Protein AF-A0A4P9X1T4-F1 (afdb_monomer_lite)

Sequence (312 aa):
METEALITQAPGGIVRIAVRRRRPRPAPRTSAEPPPSPFSSPFPSPSSPSSPPVVQTVPMLHPPPASWGLATAVPVRHVLRRALLLVAVLLLVLLGALIVHALGAAPPAASDTRAAALGRAHVAACRTLRETAMPGVRWVRWPRGMRFLGAGSSSSSSSSSSAVDTALLSPSATGHGGWRSTPAAAWLLRWAVTPAGEANVLSGLAALAAALTTLVLLARAATVVEEAVTVIPGMGLQLTTTDGLGRTRLARFLPKRSIANVCLTEGTFRFTMQYRLVVILHEETTMQVCFRHLQPRLVVLKAAWKAIQATL

InterPro domains:
  IPR019328 Phosphatidylinositol N-acetylglucosaminyltransferase subunit H, conserved domain [PF10181] (229-291)
  IPR044215 Phosphatidylinositol N-acetylglucosaminyltransferase subunit H [PTHR15231] (83-311)

pLDDT: mean 72.18, std 20.37, range [31.67, 97.62]

Radius of gyration: 42.58 Å; chains: 1; bounding box: 88×70×132 Å

Foldseek 3Di:
DDKDWDWDADPQLKIKIKIFDDDPDPDPPCPDPDPDDDDDDDDDDDDDDDDDDDDDDDDDDDDDDDPPPPPPPVPVLVVVVVVLVVVLVVLVVVVVVVVCCVVVLPPPPDPPVVVVVVVVVVVVVVVVVVVPDDPDDDDDDDDDDDDDDDDDDDDDDDDDDDDDDDDDDDPDDDDPPPPPCPVVNVVVVVVSPDPCVVVVVVVVVVVSVVVVVVSVVVVQQSAWGMWMWIQRFQFAIWIWTATSVRDTPDTDGDGPQQFPAWDWDWDDDPNDIAIWIWTDTPPDPDIHTRCPRDGHDPVSSVVVRVSNVVRD

Secondary structure (DSSP, 8-state):
--EEEEEEEETTTEEEEEEEEPP-PPPP-------------PPPPPPP---PPP------PPPPP----------HHHHHHHHHHHHHHHHHHHHHHHHHHHHHTS----HHHHHHHHHHHHHHHHHHHHHSS-TT----------------------------------------------HHHHHHHHHHS-TTHHHHHHHHHHHHHHHHHHHHHHHHHTSEEEEEEEEETTTEEEEEEEETTS-EEEEEEEEGGGEEEEEEEEEEETTEEEEEEEEEESS-SS-EES-SS----HHHHHHHHHHHHHH-

Structure (mmCIF, N/CA/C/O backbone):
data_AF-A0A4P9X1T4-F1
#
_entry.id   AF-A0A4P9X1T4-F1
#
loop_
_atom_site.group_PDB
_atom_site.id
_atom_site.type_symbol
_atom_site.label_atom_id
_atom_site.label_alt_id
_atom_site.label_comp_id
_atom_site.label_asym_id
_atom_site.label_entity_id
_atom_site.label_seq_id
_atom_site.pdbx_PDB_ins_code
_atom_site.Cartn_x
_atom_site.Cartn_y
_atom_site.Cartn_z
_atom_site.occupancy
_atom_site.B_iso_or_equiv
_atom_site.auth_seq_id
_atom_site.auth_comp_id
_atom_site.auth_asym_id
_atom_site.auth_atom_id
_atom_site.pdbx_PDB_model_num
ATOM 1 N N . MET A 1 1 ? 12.301 -3.511 5.745 1.00 63.16 1 MET A N 1
ATOM 2 C CA . MET A 1 1 ? 11.764 -2.255 5.173 1.00 63.16 1 MET A CA 1
ATOM 3 C C . MET A 1 1 ? 11.288 -1.396 6.318 1.00 63.16 1 MET A C 1
ATOM 5 O O . MET A 1 1 ? 10.497 -1.881 7.116 1.00 63.16 1 MET A O 1
ATOM 9 N N . GLU A 1 2 ? 11.787 -0.172 6.431 1.00 79.81 2 GLU A N 1
ATOM 10 C CA . GLU A 1 2 ? 11.306 0.752 7.454 1.00 79.81 2 GLU A CA 1
ATOM 11 C C . GLU A 1 2 ? 10.001 1.406 7.001 1.00 79.81 2 GLU A C 1
ATOM 13 O O . GLU A 1 2 ? 9.886 1.921 5.886 1.00 79.81 2 GLU A O 1
ATOM 18 N N . THR A 1 3 ? 9.002 1.348 7.870 1.00 87.56 3 THR A N 1
ATOM 19 C CA . THR A 1 3 ? 7.753 2.090 7.734 1.00 87.56 3 THR A CA 1
ATOM 20 C C . THR A 1 3 ? 7.778 3.240 8.719 1.00 87.56 3 THR A C 1
ATOM 22 O O . THR A 1 3 ? 8.078 3.029 9.895 1.00 87.56 3 THR A O 1
ATOM 25 N N . GLU A 1 4 ? 7.436 4.425 8.245 1.00 91.56 4 GLU A N 1
ATOM 26 C CA . GLU A 1 4 ? 7.230 5.604 9.074 1.00 91.56 4 GLU A CA 1
ATOM 27 C C . GLU A 1 4 ? 5.730 5.790 9.279 1.00 91.56 4 GLU A C 1
ATOM 29 O O . GLU A 1 4 ? 4.943 5.545 8.362 1.00 91.56 4 GLU A O 1
ATOM 34 N N . ALA A 1 5 ? 5.330 6.166 10.488 1.00 92.56 5 ALA A N 1
ATOM 35 C CA . ALA A 1 5 ? 3.941 6.428 10.813 1.00 92.56 5 ALA A CA 1
ATOM 36 C C . ALA A 1 5 ? 3.778 7.891 11.192 1.00 92.56 5 ALA A C 1
ATOM 38 O O . ALA A 1 5 ? 4.502 8.395 12.045 1.00 92.56 5 ALA A O 1
ATOM 39 N N . LEU A 1 6 ? 2.812 8.539 10.559 1.00 94.38 6 LEU A N 1
ATOM 40 C CA . LEU A 1 6 ? 2.417 9.904 10.829 1.00 94.38 6 LEU A CA 1
ATOM 41 C C . LEU A 1 6 ? 1.002 9.874 11.406 1.00 94.38 6 LEU A C 1
ATOM 43 O O . LEU A 1 6 ? 0.065 9.421 10.745 1.00 94.38 6 LEU A O 1
ATOM 47 N N . ILE A 1 7 ? 0.867 10.339 12.643 1.00 93.88 7 ILE A N 1
ATOM 48 C CA . ILE A 1 7 ? -0.423 10.539 13.300 1.00 93.88 7 ILE A CA 1
ATOM 49 C C . ILE A 1 7 ? -0.708 12.036 13.233 1.00 93.88 7 ILE A C 1
ATOM 51 O O . ILE A 1 7 ? 0.038 12.828 13.803 1.00 93.88 7 ILE A O 1
ATOM 55 N N . THR A 1 8 ? -1.756 12.428 12.517 1.00 95.62 8 THR A N 1
ATOM 56 C CA . THR A 1 8 ? -2.223 13.816 12.461 1.00 95.62 8 THR A CA 1
ATOM 57 C C . THR A 1 8 ? -3.621 13.903 13.039 1.00 95.62 8 THR A C 1
ATOM 59 O O . THR A 1 8 ? -4.505 13.143 12.644 1.00 95.62 8 THR A O 1
ATOM 62 N N . GLN A 1 9 ? -3.827 14.854 13.941 1.00 94.50 9 GLN A N 1
ATOM 63 C CA . GLN A 1 9 ? -5.133 15.164 14.504 1.00 94.50 9 GLN A CA 1
ATOM 64 C C . GLN A 1 9 ? -5.601 16.497 13.924 1.00 94.50 9 GLN A C 1
ATOM 66 O O . GLN A 1 9 ? -4.888 17.495 14.000 1.00 94.50 9 GLN A O 1
ATOM 71 N N . ALA A 1 10 ? -6.767 16.490 13.290 1.00 93.62 10 ALA A N 1
ATOM 72 C CA . ALA A 1 10 ? -7.404 17.674 12.735 1.00 93.62 10 ALA A CA 1
ATOM 73 C C . ALA A 1 10 ? -8.478 18.208 13.705 1.00 93.62 10 ALA A C 1
ATOM 75 O O . ALA A 1 10 ? -8.980 17.451 14.549 1.00 93.62 10 ALA A O 1
ATOM 76 N N . PRO A 1 11 ? -8.847 19.500 13.602 1.00 91.75 11 PRO A N 1
ATOM 77 C CA . PRO A 1 11 ? -9.966 20.055 14.358 1.00 91.75 11 PRO A CA 1
ATOM 78 C C . PRO A 1 11 ? -11.244 19.235 14.126 1.00 91.75 11 PRO A C 1
ATOM 80 O O . PRO A 1 11 ? -11.475 18.712 13.037 1.00 91.75 11 PRO A O 1
ATOM 83 N N . GLY A 1 12 ? -12.049 19.083 15.179 1.00 91.31 12 GLY A N 1
ATOM 84 C CA . GLY A 1 12 ? -13.219 18.198 15.174 1.00 91.31 12 GLY A CA 1
ATOM 85 C C . GLY A 1 12 ? -12.921 16.744 15.553 1.00 91.31 12 GLY A C 1
ATOM 86 O O . GLY A 1 12 ? -13.759 15.880 15.328 1.00 91.31 12 GLY A O 1
ATOM 87 N N . GLY A 1 13 ? -11.739 16.454 16.113 1.00 93.00 13 GLY A N 1
ATOM 88 C CA . GLY A 1 13 ? -11.397 15.126 16.640 1.00 93.00 13 GLY A CA 1
ATOM 89 C C . GLY A 1 13 ? -11.067 14.084 15.569 1.00 93.00 13 GLY A C 1
ATOM 90 O O . GLY A 1 13 ? -10.947 12.903 15.880 1.00 93.00 13 GLY A O 1
ATOM 91 N N . ILE A 1 14 ? -10.904 14.500 14.311 1.00 95.81 14 ILE A N 1
ATOM 92 C CA . ILE A 1 14 ? -10.534 13.597 13.221 1.00 95.81 14 ILE A CA 1
ATOM 93 C C . ILE A 1 14 ? -9.076 13.182 13.408 1.00 95.81 14 ILE A C 1
ATOM 95 O O . ILE A 1 14 ? -8.173 14.020 13.391 1.00 95.81 14 ILE A O 1
ATOM 99 N N . VAL A 1 15 ? -8.837 11.880 13.546 1.00 96.56 15 VAL A N 1
ATOM 100 C CA . VAL A 1 15 ? -7.488 11.322 13.693 1.00 96.56 15 VAL A CA 1
ATOM 101 C C . VAL A 1 15 ? -7.130 10.555 12.431 1.00 96.56 15 VAL A C 1
ATOM 103 O O . VAL A 1 15 ? -7.770 9.563 12.088 1.00 96.56 15 VAL A O 1
ATOM 106 N N . ARG A 1 16 ? -6.080 10.986 11.734 1.00 96.62 16 ARG A N 1
ATOM 107 C CA . ARG A 1 16 ? -5.525 10.286 10.573 1.00 96.62 16 ARG A CA 1
ATOM 108 C C . ARG A 1 16 ? -4.209 9.633 10.950 1.00 96.62 16 ARG A C 1
ATOM 110 O O . ARG A 1 16 ? -3.298 10.279 11.455 1.00 96.62 16 ARG A O 1
ATOM 117 N N . ILE A 1 17 ? -4.101 8.351 10.637 1.00 96.62 17 ILE A N 1
ATOM 118 C CA . ILE A 1 17 ? -2.915 7.546 10.893 1.00 96.62 17 ILE A CA 1
ATOM 119 C C . ILE A 1 17 ? -2.436 7.014 9.563 1.00 96.62 17 ILE A C 1
ATOM 121 O O . ILE A 1 17 ? -2.992 6.053 9.032 1.00 96.62 17 ILE A O 1
ATOM 125 N N . ALA A 1 18 ? -1.424 7.675 9.016 1.00 96.88 18 ALA A N 1
ATOM 126 C CA . ALA A 1 18 ? -0.819 7.333 7.744 1.00 96.88 18 ALA A CA 1
ATOM 127 C C . ALA A 1 18 ? 0.481 6.572 7.975 1.00 96.88 18 ALA A C 1
ATOM 129 O O . ALA A 1 18 ? 1.386 7.041 8.661 1.00 96.88 18 ALA A O 1
ATOM 130 N N . VAL A 1 19 ? 0.594 5.400 7.370 1.00 96.62 19 VAL A N 1
ATOM 131 C CA . VAL A 1 19 ? 1.828 4.628 7.320 1.00 96.62 19 VAL A CA 1
ATOM 132 C C . VAL A 1 19 ? 2.409 4.784 5.930 1.00 96.62 19 VAL A C 1
ATOM 134 O O . VAL A 1 19 ? 1.735 4.524 4.936 1.00 96.62 19 VAL A O 1
ATOM 137 N N . ARG A 1 20 ? 3.670 5.204 5.853 1.00 95.81 20 ARG A N 1
ATOM 138 C CA . ARG A 1 20 ? 4.401 5.400 4.602 1.00 95.81 20 ARG A CA 1
ATOM 139 C C . ARG A 1 20 ? 5.630 4.508 4.553 1.00 95.81 20 ARG A C 1
ATOM 141 O O . ARG A 1 20 ? 6.297 4.272 5.563 1.00 95.81 20 ARG A O 1
ATOM 148 N N . ARG A 1 21 ? 5.975 4.019 3.360 1.00 91.31 21 ARG A N 1
ATOM 149 C CA . ARG A 1 21 ? 7.301 3.428 3.131 1.00 91.31 21 ARG A CA 1
ATOM 150 C C . ARG A 1 21 ? 8.342 4.532 3.226 1.00 91.31 21 ARG A C 1
ATOM 152 O O . ARG A 1 21 ? 8.337 5.451 2.408 1.00 91.31 21 ARG A O 1
ATOM 159 N N . ARG A 1 22 ? 9.256 4.413 4.188 1.00 88.12 22 ARG A N 1
ATOM 160 C CA . ARG A 1 22 ? 10.382 5.333 4.297 1.00 88.12 22 ARG A CA 1
ATOM 161 C C . ARG A 1 22 ? 11.274 5.115 3.079 1.00 88.12 22 ARG A C 1
ATOM 163 O O . ARG A 1 22 ? 11.714 3.990 2.822 1.00 88.12 22 ARG A O 1
ATOM 170 N N . ARG A 1 23 ? 11.524 6.168 2.297 1.00 81.50 23 ARG A N 1
ATOM 171 C CA . ARG A 1 23 ? 12.629 6.114 1.333 1.00 81.50 23 ARG A CA 1
ATOM 172 C C . ARG A 1 23 ? 13.911 5.961 2.151 1.00 81.50 23 ARG A C 1
ATOM 174 O O . ARG A 1 23 ? 14.000 6.619 3.188 1.00 81.50 23 ARG A O 1
ATOM 181 N N . PRO A 1 24 ? 14.863 5.102 1.747 1.00 78.56 24 PRO A N 1
ATOM 182 C CA . PRO A 1 24 ? 16.153 5.045 2.415 1.00 78.56 24 PRO A CA 1
ATOM 183 C C . PRO A 1 24 ? 16.703 6.468 2.431 1.00 78.56 24 PRO A C 1
ATOM 185 O O . PRO A 1 24 ? 16.975 7.046 1.377 1.00 78.56 24 PRO A O 1
ATOM 188 N N . ARG A 1 25 ? 16.737 7.076 3.622 1.00 80.44 25 ARG A N 1
ATOM 189 C CA . ARG A 1 25 ? 17.348 8.388 3.788 1.00 80.44 25 ARG A CA 1
ATOM 190 C C . ARG A 1 25 ? 18.807 8.164 3.397 1.00 80.44 25 ARG A C 1
ATOM 192 O O . ARG A 1 25 ? 19.389 7.213 3.926 1.00 80.44 25 ARG A O 1
ATOM 199 N N . PRO A 1 26 ? 19.372 8.931 2.446 1.00 80.94 26 PRO A N 1
ATOM 200 C CA . PRO A 1 26 ? 20.799 8.834 2.184 1.00 80.94 26 PRO A CA 1
ATOM 201 C C . PRO A 1 26 ? 21.484 8.960 3.538 1.00 80.94 26 PRO A C 1
ATOM 203 O O . PRO A 1 26 ? 21.115 9.854 4.312 1.00 80.94 26 PRO A O 1
ATOM 206 N N . ALA A 1 27 ? 22.356 7.997 3.861 1.00 81.44 27 ALA A N 1
ATOM 207 C CA . ALA A 1 27 ? 23.087 8.017 5.118 1.00 81.44 27 ALA A CA 1
ATOM 208 C C . ALA A 1 27 ? 23.623 9.442 5.283 1.00 81.44 27 ALA A C 1
ATOM 210 O O . ALA A 1 27 ? 24.144 9.978 4.293 1.00 81.44 27 ALA A O 1
ATOM 211 N N . PRO A 1 28 ? 23.384 10.103 6.433 1.00 82.38 28 PRO A N 1
ATOM 212 C CA . PRO A 1 28 ? 23.930 11.432 6.646 1.00 82.38 28 PRO A CA 1
ATOM 213 C C . PRO A 1 28 ? 25.404 11.326 6.285 1.00 82.38 28 PRO A C 1
ATOM 215 O O . PRO A 1 28 ? 26.094 10.464 6.828 1.00 82.38 28 PRO A O 1
ATOM 218 N N . ARG A 1 29 ? 25.843 12.089 5.272 1.00 73.38 29 ARG A N 1
ATOM 219 C CA . ARG A 1 29 ? 27.264 12.145 4.942 1.00 73.38 29 ARG A CA 1
ATOM 220 C C . ARG A 1 29 ? 27.926 12.503 6.261 1.00 73.38 29 ARG A C 1
ATOM 222 O O . ARG A 1 29 ? 27.605 13.550 6.820 1.00 73.38 29 ARG A O 1
ATOM 229 N N . THR A 1 30 ? 28.725 11.585 6.789 1.00 69.38 30 THR A N 1
ATOM 230 C CA . THR A 1 30 ? 29.610 11.789 7.931 1.00 69.38 30 THR A CA 1
ATOM 231 C C . THR A 1 30 ? 30.636 12.827 7.503 1.00 69.38 30 THR A C 1
ATOM 233 O O . THR A 1 30 ? 31.769 12.521 7.157 1.00 69.38 30 THR A O 1
ATOM 236 N N . SER A 1 31 ? 30.179 14.067 7.394 1.00 65.31 31 SER A N 1
ATOM 237 C CA . SER A 1 31 ? 31.002 15.245 7.262 1.00 65.31 31 SER A CA 1
ATOM 238 C C . SER A 1 31 ? 31.372 15.613 8.691 1.00 65.31 31 SER A C 1
ATOM 240 O O . SER A 1 31 ? 30.484 15.942 9.474 1.00 65.31 31 SER A O 1
ATOM 242 N N . ALA A 1 32 ? 32.664 15.526 8.990 1.00 66.06 32 ALA A N 1
ATOM 243 C CA . ALA A 1 32 ? 33.291 15.723 10.293 1.00 66.06 32 ALA A CA 1
ATOM 244 C C . ALA A 1 32 ? 33.113 14.550 11.272 1.00 66.06 32 ALA A C 1
ATOM 246 O O . ALA A 1 32 ? 32.154 14.451 12.034 1.00 66.06 32 ALA A O 1
ATOM 247 N N . GLU A 1 33 ? 34.116 13.674 11.252 1.00 64.94 33 GLU A N 1
ATOM 248 C CA . GLU A 1 33 ? 34.618 13.009 12.450 1.00 64.94 33 GLU A CA 1
ATOM 249 C C . GLU A 1 33 ? 34.685 14.050 13.588 1.00 64.94 33 GLU A C 1
ATOM 251 O O . GLU A 1 33 ? 35.357 15.075 13.427 1.00 64.94 33 GLU A O 1
ATOM 256 N N . PRO A 1 34 ? 33.915 13.889 14.680 1.00 72.44 34 PRO A N 1
ATOM 257 C CA . PRO A 1 34 ? 34.006 14.810 15.800 1.00 72.44 34 PRO A CA 1
ATOM 258 C C . PRO A 1 34 ? 35.425 14.726 16.379 1.00 72.44 34 PRO A C 1
ATOM 260 O O . PRO A 1 34 ? 35.960 13.620 16.496 1.00 72.44 34 PRO A O 1
ATOM 263 N N . PRO A 1 35 ? 36.050 15.862 16.740 1.00 74.38 35 PRO A N 1
ATOM 264 C CA . PRO A 1 35 ? 37.353 15.835 17.386 1.00 74.38 35 PRO A CA 1
ATOM 265 C C . PRO A 1 35 ? 37.278 14.968 18.653 1.00 74.38 35 PRO A C 1
ATOM 267 O O . PRO A 1 35 ? 36.250 14.991 19.340 1.00 74.38 35 PRO A O 1
ATOM 270 N N . PRO A 1 36 ? 38.338 14.203 18.968 1.00 65.88 36 PRO A N 1
ATOM 271 C CA . PRO A 1 36 ? 38.365 13.345 20.142 1.00 65.88 36 PRO A CA 1
ATOM 272 C C . PRO A 1 36 ? 38.109 14.200 21.382 1.00 65.88 36 PRO A C 1
ATOM 274 O O . PRO A 1 36 ? 38.891 15.092 21.703 1.00 65.88 36 PRO A O 1
ATOM 277 N N . SER A 1 37 ? 36.993 13.952 22.062 1.00 68.62 37 SER A N 1
ATOM 278 C CA . SER A 1 37 ? 36.694 14.588 23.338 1.00 68.62 37 SER A CA 1
ATOM 279 C C . SER A 1 37 ? 37.654 14.043 24.403 1.00 68.62 37 SER A C 1
ATOM 281 O O . SER A 1 37 ? 37.615 12.837 24.669 1.00 68.62 37 SER A O 1
ATOM 283 N N . PRO A 1 38 ? 38.497 14.879 25.036 1.00 68.81 38 PRO A N 1
ATOM 284 C CA . PRO A 1 38 ? 39.120 14.522 26.299 1.00 68.81 38 PRO A CA 1
ATOM 285 C C . PRO A 1 38 ? 38.063 14.619 27.409 1.00 68.81 38 PRO A C 1
ATOM 287 O O . PRO A 1 38 ? 37.060 15.307 27.247 1.00 68.81 38 PRO A O 1
ATOM 290 N N . PHE A 1 39 ? 38.330 13.976 28.543 1.00 53.91 39 PHE A N 1
ATOM 291 C CA . PHE A 1 39 ? 37.507 13.905 29.761 1.00 53.91 39 PHE A CA 1
ATOM 292 C C . PHE A 1 39 ? 36.622 12.665 29.900 1.00 53.91 39 PHE A C 1
ATOM 294 O O . PHE A 1 39 ? 35.397 12.687 29.814 1.00 53.91 39 PHE A O 1
ATOM 301 N N . SER A 1 40 ? 37.310 11.587 30.270 1.00 54.50 40 SER A N 1
ATOM 302 C CA . SER A 1 40 ? 36.834 10.620 31.252 1.00 54.50 40 SER A CA 1
ATOM 303 C C . SER A 1 40 ? 36.496 11.327 32.570 1.00 54.50 40 SER A C 1
ATOM 305 O O . SER A 1 40 ? 37.351 11.996 33.151 1.00 54.50 40 SER A O 1
ATOM 307 N N . SER A 1 41 ? 35.289 11.120 33.086 1.00 62.25 41 SER A N 1
ATOM 308 C CA . SER A 1 41 ? 34.996 11.268 34.511 1.00 62.25 41 SER A CA 1
ATOM 309 C C . SER A 1 41 ? 34.261 10.018 35.022 1.00 62.25 41 SER A C 1
ATOM 311 O O . SER A 1 41 ? 33.527 9.377 34.263 1.00 62.25 41 SER A O 1
ATOM 313 N N . PRO A 1 42 ? 34.512 9.606 36.277 1.00 63.66 42 PRO A N 1
ATOM 314 C CA . PRO A 1 42 ? 33.999 8.361 36.834 1.00 63.66 42 PRO A CA 1
ATOM 315 C C . PRO A 1 42 ? 32.543 8.524 37.287 1.00 63.66 42 PRO A C 1
ATOM 317 O O . PRO A 1 42 ? 32.230 9.385 38.109 1.00 63.66 42 PRO A O 1
ATOM 320 N N . PHE A 1 43 ? 31.651 7.677 36.772 1.00 51.22 43 PHE A N 1
ATOM 321 C CA . PHE A 1 43 ? 30.291 7.554 37.297 1.00 51.22 43 PHE A CA 1
ATOM 322 C C . PHE A 1 43 ? 30.290 6.781 38.629 1.00 51.22 43 PHE A C 1
ATOM 324 O O . PHE A 1 43 ? 30.957 5.747 38.725 1.00 51.22 43 PHE A O 1
ATOM 331 N N . PRO A 1 44 ? 29.524 7.232 39.639 1.00 61.16 44 PRO A N 1
ATOM 332 C CA . PRO A 1 44 ? 29.299 6.486 40.869 1.00 61.16 44 PRO A CA 1
ATOM 333 C C . PRO A 1 44 ? 28.261 5.365 40.688 1.00 61.16 44 PRO A C 1
ATOM 335 O O . PRO A 1 44 ? 27.348 5.439 39.865 1.00 61.16 44 PRO A O 1
ATOM 338 N N . SER A 1 45 ? 28.444 4.324 41.495 1.00 57.84 45 SER A N 1
ATOM 339 C CA . SER A 1 45 ? 27.718 3.054 41.536 1.00 57.84 45 SER A CA 1
ATOM 340 C C . SER A 1 45 ? 26.198 3.188 41.749 1.00 57.84 45 SER A C 1
ATOM 342 O O . SER A 1 45 ? 25.774 4.009 42.564 1.00 57.84 45 SER A O 1
ATOM 344 N N . PRO A 1 46 ? 25.366 2.333 41.119 1.00 56.41 46 PRO A N 1
ATOM 345 C CA . PRO A 1 46 ? 23.936 2.270 41.401 1.00 56.41 46 PRO A CA 1
ATOM 346 C C . PRO A 1 46 ? 23.641 1.435 42.656 1.00 56.41 46 PRO A C 1
ATOM 348 O O . PRO A 1 46 ? 24.022 0.268 42.758 1.00 56.41 46 PRO A O 1
ATOM 351 N N . SER A 1 47 ? 22.922 2.036 43.601 1.00 54.09 47 SER A N 1
ATOM 352 C CA . SER A 1 47 ? 22.271 1.364 44.722 1.00 54.09 47 SER A CA 1
ATOM 353 C C . SER A 1 47 ? 20.965 0.688 44.281 1.00 54.09 47 SER A C 1
ATOM 355 O O . SER A 1 47 ? 20.135 1.268 43.581 1.00 54.09 47 SER A O 1
ATOM 357 N N . SER A 1 48 ? 20.797 -0.561 44.716 1.00 55.94 48 SER A N 1
ATOM 358 C CA . SER A 1 48 ? 19.578 -1.379 44.640 1.00 55.94 48 SER A CA 1
ATOM 359 C C . SER A 1 48 ? 18.384 -0.693 45.322 1.00 55.94 48 SER A C 1
ATOM 361 O O . SER A 1 48 ? 18.592 -0.018 46.333 1.00 55.94 48 SER A O 1
ATOM 363 N N . PRO A 1 49 ? 17.132 -0.919 44.866 1.00 58.94 49 PRO A N 1
ATOM 364 C CA . PRO A 1 49 ? 16.260 -1.773 45.688 1.00 58.94 49 PRO A CA 1
ATOM 365 C C . PRO A 1 49 ? 15.145 -2.572 44.960 1.00 58.94 49 PRO A C 1
ATOM 367 O O . PRO A 1 49 ? 14.520 -2.126 44.006 1.00 58.94 49 PRO A O 1
ATOM 370 N N . SER A 1 50 ? 14.944 -3.780 45.501 1.00 50.69 50 SER A N 1
ATOM 371 C CA . SER A 1 50 ? 13.708 -4.482 45.901 1.00 50.69 50 SER A CA 1
ATOM 372 C C . SER A 1 50 ? 12.416 -4.525 45.047 1.00 50.69 50 SER A C 1
ATOM 374 O O . SER A 1 50 ? 11.777 -3.526 44.736 1.00 50.69 50 SER A O 1
ATOM 376 N N . SER A 1 51 ? 11.924 -5.773 44.957 1.00 53.91 51 SER A N 1
ATOM 377 C CA . SER A 1 51 ? 10.519 -6.245 44.957 1.00 53.91 51 SER A CA 1
ATOM 378 C C . SER A 1 51 ? 9.895 -6.631 43.600 1.00 53.91 51 SER A C 1
ATOM 380 O O . SER A 1 51 ? 9.681 -5.767 42.752 1.00 53.91 51 SER A O 1
ATOM 382 N N . PRO A 1 52 ? 9.526 -7.915 43.393 1.00 63.41 52 PRO A N 1
ATOM 383 C CA . PRO A 1 52 ? 8.750 -8.341 42.229 1.00 63.41 52 PRO A CA 1
ATOM 384 C C . PRO A 1 52 ? 7.240 -8.074 42.414 1.00 63.41 52 PRO A C 1
ATOM 386 O O . PRO A 1 52 ? 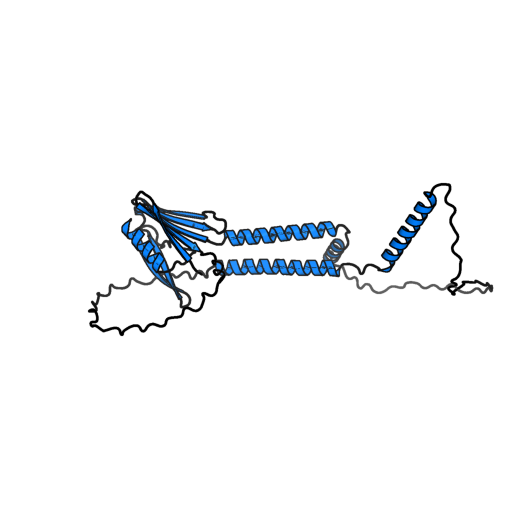6.719 -8.253 43.517 1.00 63.41 52 PRO A O 1
ATOM 389 N N . PRO A 1 53 ? 6.503 -7.689 41.353 1.00 56.72 53 PRO A N 1
ATOM 390 C CA . PRO A 1 53 ? 5.054 -7.550 41.413 1.00 56.72 53 PRO A CA 1
ATOM 391 C C . PRO A 1 53 ? 4.343 -8.911 41.386 1.00 56.72 53 PRO A C 1
ATOM 393 O O . PRO A 1 53 ? 4.708 -9.829 40.651 1.00 56.72 53 PRO A O 1
ATOM 396 N N . VAL A 1 54 ? 3.289 -8.994 42.195 1.00 57.59 54 VAL A N 1
ATOM 397 C CA . VAL A 1 54 ? 2.338 -10.103 42.321 1.00 57.59 54 VAL A CA 1
ATOM 398 C C . VAL A 1 54 ? 1.673 -10.398 40.972 1.00 57.59 54 VAL A C 1
ATOM 400 O O . VAL A 1 54 ? 1.045 -9.533 40.364 1.00 57.59 54 VAL A O 1
ATOM 403 N N . VAL A 1 55 ? 1.806 -11.644 40.514 1.00 48.88 55 VAL A N 1
ATOM 404 C CA . VAL A 1 55 ? 1.167 -12.172 39.303 1.00 48.88 55 VAL A CA 1
ATOM 405 C C . VAL A 1 55 ? -0.292 -12.502 39.622 1.00 48.88 55 VAL A C 1
ATOM 407 O O . VAL A 1 55 ? -0.574 -13.470 40.322 1.00 48.88 55 VAL A O 1
ATOM 410 N N . 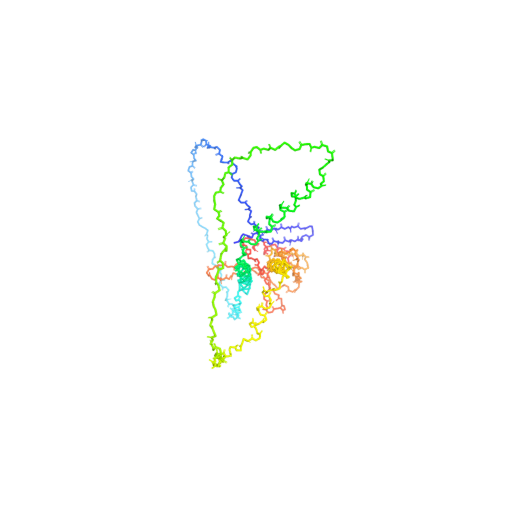GLN A 1 56 ? -1.226 -11.699 39.108 1.00 49.41 56 GLN A N 1
ATOM 411 C CA . GLN A 1 56 ? -2.650 -12.037 39.091 1.00 49.41 56 GLN A CA 1
ATOM 412 C C . GLN A 1 56 ? -2.943 -12.994 37.929 1.00 49.41 56 GLN A C 1
ATOM 414 O O . GLN A 1 56 ? -2.802 -12.649 36.756 1.00 49.41 56 GLN A O 1
ATOM 419 N N . THR A 1 57 ? -3.369 -14.206 38.269 1.00 48.50 57 THR A N 1
ATOM 420 C CA . THR A 1 57 ? -3.918 -15.206 37.354 1.00 48.50 57 THR A CA 1
ATOM 421 C C . THR A 1 57 ? -5.312 -14.777 36.891 1.00 48.50 57 THR A C 1
ATOM 423 O O . THR A 1 57 ? -6.272 -14.781 37.656 1.00 48.50 57 THR A O 1
ATOM 426 N N . VAL A 1 58 ? -5.425 -14.394 35.618 1.00 56.00 58 VAL A N 1
ATOM 427 C CA . VAL A 1 58 ? -6.708 -14.118 34.954 1.00 56.00 58 VAL A CA 1
ATOM 428 C C . VAL A 1 58 ? -7.295 -15.445 34.444 1.00 56.00 58 VAL A C 1
ATOM 430 O O . VAL A 1 58 ? -6.566 -16.212 33.809 1.00 56.00 58 VAL A O 1
ATOM 433 N N . PRO A 1 59 ? -8.582 -15.745 34.700 1.00 53.59 59 PRO A N 1
ATOM 434 C CA . PRO A 1 59 ? -9.213 -16.987 34.264 1.00 53.59 59 PRO A CA 1
ATOM 435 C C . PRO A 1 59 ? -9.289 -17.077 32.733 1.00 53.59 59 PRO A C 1
ATOM 437 O O . PRO A 1 59 ? -9.720 -16.146 32.051 1.00 53.59 59 PRO A O 1
ATOM 440 N N . MET A 1 60 ? -8.850 -18.223 32.206 1.00 42.31 60 MET A N 1
ATOM 441 C CA . MET A 1 60 ? -8.882 -18.571 30.787 1.00 42.31 60 MET A CA 1
ATOM 442 C C . MET A 1 60 ? -10.321 -18.603 30.262 1.00 42.31 60 MET A C 1
ATOM 444 O O . MET A 1 60 ? -11.120 -19.454 30.647 1.00 42.31 60 MET A O 1
ATOM 448 N N . LEU A 1 61 ? -10.624 -17.697 29.334 1.00 47.88 61 LEU A N 1
ATOM 449 C CA . LEU A 1 61 ? -11.828 -17.739 28.513 1.00 47.88 61 LEU A CA 1
ATOM 450 C C . LEU A 1 61 ? -11.639 -18.797 27.411 1.00 47.88 61 LEU A C 1
ATOM 452 O O . LEU A 1 61 ? -10.625 -18.789 26.710 1.00 47.88 61 LEU A O 1
ATOM 456 N N . HIS A 1 62 ? -12.604 -19.707 27.278 1.00 58.34 62 HIS A N 1
ATOM 457 C CA . HIS A 1 62 ? -12.588 -20.808 26.311 1.00 58.34 62 HIS A CA 1
ATOM 458 C C . HIS A 1 62 ? -12.315 -20.336 24.866 1.00 58.34 62 HIS A C 1
ATOM 460 O O . HIS A 1 62 ? -12.921 -19.358 24.418 1.00 58.34 62 HIS A O 1
ATOM 466 N N . PRO A 1 63 ? -11.447 -21.035 24.108 1.00 55.91 63 PRO A N 1
ATOM 467 C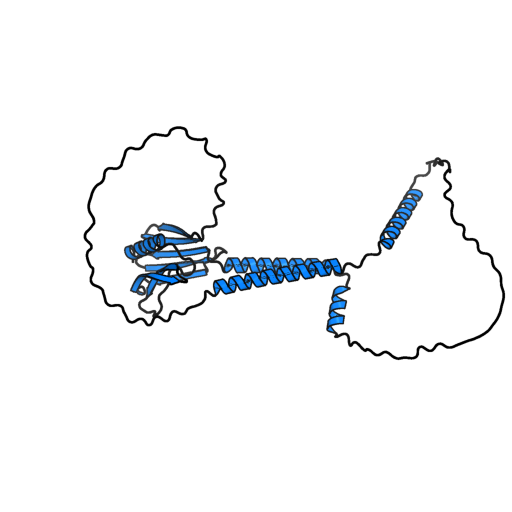 CA . PRO A 1 63 ? -11.190 -20.707 22.713 1.00 55.91 63 PRO A CA 1
ATOM 468 C C . PRO A 1 63 ? -12.396 -21.082 21.830 1.00 55.91 63 PRO A C 1
ATOM 470 O O . PRO A 1 63 ? -12.939 -22.181 21.974 1.00 55.91 63 PRO A O 1
ATOM 473 N N . PRO A 1 64 ? -12.817 -20.213 20.893 1.00 62.41 64 PRO A N 1
ATOM 474 C CA . PRO A 1 64 ? -13.844 -20.553 19.916 1.00 62.41 64 PRO A CA 1
ATOM 475 C C . PRO A 1 64 ? -13.336 -21.598 18.901 1.00 62.41 64 PRO A C 1
ATOM 477 O O . PRO A 1 64 ? -12.130 -21.677 18.645 1.00 62.41 64 PRO A O 1
ATOM 480 N N . PRO A 1 65 ? -14.243 -22.391 18.296 1.00 57.16 65 PRO A N 1
ATOM 481 C CA . PRO A 1 65 ? -13.890 -23.457 17.365 1.00 57.16 65 PRO A CA 1
ATOM 482 C C . PRO A 1 65 ? -13.169 -22.910 16.126 1.00 57.16 65 PRO A C 1
ATOM 484 O O . PRO A 1 65 ? -13.657 -22.044 15.398 1.00 57.16 65 PRO A O 1
ATOM 487 N N . ALA A 1 66 ? -11.965 -23.433 15.908 1.00 52.31 66 ALA A N 1
ATOM 488 C CA . ALA A 1 66 ? -11.076 -23.079 14.819 1.00 52.31 66 ALA A CA 1
ATOM 489 C C . ALA A 1 66 ? -11.551 -23.700 13.496 1.00 52.31 66 ALA A C 1
ATOM 491 O O . ALA A 1 66 ? -11.183 -24.817 13.151 1.00 52.31 66 ALA A O 1
ATOM 492 N N . SER A 1 67 ? -12.319 -22.948 12.712 1.00 48.28 67 SER A N 1
ATOM 493 C CA . SER A 1 67 ? -12.501 -23.219 11.281 1.00 48.28 67 SER A CA 1
ATOM 494 C C . SER A 1 67 ? -12.236 -21.954 10.468 1.00 48.28 67 SER A C 1
ATOM 496 O O . SER A 1 67 ? -13.092 -21.447 9.748 1.00 48.28 67 SER A O 1
ATOM 498 N N . TRP A 1 68 ? -11.032 -21.401 10.615 1.00 42.88 68 TRP A N 1
ATOM 499 C CA . TRP A 1 68 ? -10.558 -20.304 9.778 1.00 42.88 68 TRP A CA 1
ATOM 500 C C . TRP A 1 68 ? -9.757 -20.916 8.641 1.00 42.88 68 TRP A C 1
ATOM 502 O O . TRP A 1 68 ? -8.591 -21.273 8.809 1.00 42.88 68 TRP A O 1
ATOM 512 N N . GLY A 1 69 ? -10.405 -21.065 7.486 1.00 42.44 69 GLY A N 1
ATOM 513 C CA . GLY A 1 69 ? -9.741 -21.376 6.229 1.00 42.44 69 GLY A CA 1
ATOM 514 C C . GLY A 1 69 ? -8.704 -20.297 5.933 1.00 42.44 69 GLY A C 1
ATOM 515 O O . GLY A 1 69 ? -9.012 -19.257 5.354 1.00 42.44 69 GLY A O 1
ATOM 516 N N . LEU A 1 70 ? -7.467 -20.535 6.365 1.00 44.72 70 LEU A N 1
ATOM 517 C CA . LEU A 1 70 ? -6.289 -19.793 5.949 1.00 44.72 70 LEU A CA 1
ATOM 518 C C . LEU A 1 70 ? -6.115 -20.056 4.457 1.00 44.72 70 LEU A C 1
ATOM 520 O O . LEU A 1 70 ? -5.402 -20.967 4.045 1.00 44.72 70 LEU A O 1
ATOM 524 N N . ALA A 1 71 ? -6.789 -19.244 3.644 1.00 42.19 71 ALA A N 1
ATOM 525 C CA . ALA A 1 71 ? -6.437 -19.044 2.257 1.00 42.19 71 ALA A CA 1
ATOM 526 C C . ALA A 1 71 ? -4.985 -18.554 2.247 1.00 42.19 71 ALA A C 1
ATOM 528 O O . ALA A 1 71 ? -4.688 -17.367 2.407 1.00 42.19 71 ALA A O 1
ATOM 529 N N . THR A 1 72 ? -4.064 -19.503 2.113 1.00 43.50 72 THR A N 1
ATOM 530 C CA . THR A 1 72 ? -2.643 -19.311 1.862 1.00 43.50 72 THR A CA 1
ATOM 531 C C . THR A 1 72 ? -2.493 -18.775 0.445 1.00 43.50 72 THR A C 1
ATOM 533 O O . THR A 1 72 ? -1.919 -19.398 -0.443 1.00 43.50 72 THR A O 1
ATOM 536 N N . ALA A 1 73 ? -3.019 -17.574 0.214 1.00 43.78 73 ALA A N 1
ATOM 537 C CA . ALA A 1 73 ? -2.691 -16.787 -0.949 1.00 43.78 73 ALA A CA 1
ATOM 538 C C . ALA A 1 73 ? -1.200 -16.465 -0.833 1.00 43.78 73 ALA A C 1
ATOM 540 O O . ALA A 1 73 ? -0.793 -15.489 -0.192 1.00 43.78 73 ALA A O 1
ATOM 541 N N . VAL A 1 74 ? -0.370 -17.331 -1.429 1.00 47.97 74 VAL A N 1
ATOM 542 C CA . VAL A 1 74 ? 1.013 -17.020 -1.787 1.00 47.97 74 VAL A CA 1
ATOM 543 C C . VAL A 1 74 ? 0.976 -15.596 -2.317 1.00 47.97 74 VAL A C 1
ATOM 545 O O . VAL A 1 74 ? 0.142 -15.311 -3.177 1.00 47.97 74 VAL A O 1
ATOM 548 N N . PRO A 1 75 ? 1.784 -14.667 -1.782 1.00 60.34 75 PRO A N 1
ATOM 549 C CA . PRO A 1 75 ? 1.626 -13.260 -2.092 1.00 60.34 75 PRO A CA 1
ATOM 550 C C . PRO A 1 75 ? 1.902 -13.068 -3.582 1.00 60.34 75 PRO A C 1
ATOM 552 O O . PRO A 1 75 ? 3.052 -12.918 -3.994 1.00 60.34 75 PRO A O 1
ATOM 555 N N . VAL A 1 76 ? 0.830 -13.058 -4.382 1.00 63.62 76 VAL A N 1
ATOM 556 C CA . VAL A 1 76 ? 0.807 -12.952 -5.851 1.00 63.62 76 VAL A CA 1
ATOM 557 C C . VAL A 1 76 ? 1.677 -11.787 -6.313 1.00 63.62 76 VAL A C 1
ATOM 559 O O . VAL A 1 76 ? 2.280 -11.813 -7.373 1.00 63.62 76 VAL A O 1
ATOM 562 N N . ARG A 1 77 ? 1.852 -10.787 -5.451 1.00 63.81 77 ARG A N 1
ATOM 563 C CA . ARG A 1 77 ? 2.703 -9.613 -5.642 1.00 63.81 77 ARG A CA 1
ATOM 564 C C . ARG A 1 77 ? 4.193 -9.920 -5.746 1.00 63.81 77 ARG A C 1
ATOM 566 O O . ARG A 1 77 ? 4.878 -9.261 -6.519 1.00 63.81 77 ARG A O 1
ATOM 573 N N . HIS A 1 78 ? 4.715 -10.875 -4.978 1.00 66.06 78 HIS A N 1
ATOM 574 C CA . HIS A 1 78 ? 6.118 -11.277 -5.096 1.00 66.06 78 HIS A CA 1
ATOM 575 C C . HIS A 1 78 ? 6.355 -12.059 -6.385 1.00 66.06 78 HIS A C 1
ATOM 577 O O . HIS A 1 78 ? 7.373 -11.839 -7.037 1.00 66.06 78 HIS A O 1
ATOM 583 N N . VAL A 1 79 ? 5.395 -12.899 -6.778 1.00 74.31 79 VAL A N 1
ATOM 584 C CA . VAL A 1 79 ? 5.427 -13.628 -8.053 1.00 74.31 79 VAL A CA 1
ATOM 585 C C . VAL A 1 79 ? 5.328 -12.650 -9.222 1.00 74.31 79 VAL A C 1
ATOM 587 O O . VAL A 1 79 ? 6.188 -12.666 -10.091 1.00 74.31 79 VAL A O 1
ATOM 590 N N . LEU A 1 80 ? 4.378 -11.714 -9.184 1.00 76.62 80 LEU A N 1
ATOM 591 C CA . LEU A 1 80 ? 4.182 -10.697 -10.216 1.00 76.62 80 LEU A CA 1
ATOM 592 C C . LEU A 1 80 ? 5.395 -9.772 -10.354 1.00 76.62 80 LEU A C 1
ATOM 594 O O . LEU A 1 80 ? 5.819 -9.480 -11.464 1.00 76.62 80 LEU A O 1
ATOM 598 N N . ARG A 1 81 ? 6.005 -9.335 -9.243 1.00 75.38 81 ARG A N 1
ATOM 599 C CA . ARG A 1 81 ? 7.241 -8.536 -9.299 1.00 75.38 81 ARG A CA 1
ATOM 600 C C . ARG A 1 81 ? 8.400 -9.313 -9.906 1.00 75.38 81 ARG A C 1
ATOM 602 O O . ARG A 1 81 ? 9.134 -8.749 -10.706 1.00 75.38 81 ARG A O 1
ATOM 609 N N . ARG A 1 82 ? 8.571 -10.584 -9.530 1.00 79.38 82 ARG A N 1
ATOM 610 C CA . ARG A 1 82 ? 9.603 -11.445 -10.123 1.00 79.38 82 ARG A CA 1
ATOM 611 C C . ARG A 1 82 ? 9.336 -11.672 -11.609 1.00 79.38 82 ARG A C 1
ATOM 613 O O . ARG A 1 82 ? 10.263 -11.534 -12.389 1.00 79.38 82 ARG A O 1
ATOM 620 N N . ALA A 1 83 ? 8.088 -11.913 -12.002 1.00 81.56 83 ALA A N 1
ATOM 621 C CA . ALA A 1 83 ? 7.698 -12.055 -13.401 1.00 81.56 83 ALA A CA 1
ATOM 622 C C . ALA A 1 83 ? 7.982 -10.777 -14.206 1.00 81.56 83 ALA A C 1
ATOM 624 O O . ALA A 1 83 ? 8.619 -10.850 -15.247 1.00 81.56 83 ALA A O 1
ATOM 625 N N . LEU A 1 84 ? 7.608 -9.598 -13.695 1.00 79.88 84 LEU A N 1
ATOM 626 C CA . LEU A 1 84 ? 7.901 -8.318 -14.352 1.00 79.88 84 LEU A CA 1
ATOM 627 C C . LEU A 1 84 ? 9.409 -8.060 -14.475 1.00 79.88 84 LEU A C 1
ATOM 629 O O . LEU A 1 84 ? 9.856 -7.568 -15.507 1.00 79.88 84 LEU A O 1
ATOM 633 N N . LEU A 1 85 ? 10.200 -8.413 -13.457 1.00 79.06 85 LEU A N 1
ATOM 634 C CA . LEU A 1 85 ? 11.662 -8.326 -13.528 1.00 79.06 85 LEU A CA 1
ATOM 635 C C . LEU A 1 85 ? 12.244 -9.297 -14.558 1.00 79.06 85 LEU A C 1
ATOM 637 O O . LEU A 1 85 ? 13.124 -8.905 -15.314 1.00 79.06 85 LEU A O 1
ATOM 641 N N . LEU A 1 86 ? 11.742 -10.531 -14.626 1.00 81.38 86 LEU A N 1
ATOM 642 C CA . LEU A 1 86 ? 12.172 -11.505 -15.631 1.00 81.38 86 LEU A CA 1
ATOM 643 C C . LEU A 1 86 ? 11.845 -11.028 -17.048 1.00 81.38 86 LEU A C 1
ATOM 645 O O . LEU A 1 86 ? 12.699 -11.117 -17.921 1.00 81.38 86 LEU A O 1
ATOM 649 N N . VAL A 1 87 ? 10.658 -10.453 -17.263 1.00 81.88 87 VAL A N 1
ATOM 650 C CA . VAL A 1 87 ? 10.289 -9.839 -18.548 1.00 81.88 87 VAL A CA 1
ATOM 651 C C . VAL A 1 87 ? 11.219 -8.668 -18.879 1.00 81.88 87 VAL A C 1
ATOM 653 O O . VAL A 1 87 ? 11.689 -8.573 -20.008 1.00 81.88 87 VAL A O 1
ATOM 656 N N . ALA A 1 88 ? 11.553 -7.815 -17.903 1.00 79.12 88 ALA A N 1
ATOM 657 C CA . ALA A 1 88 ? 12.510 -6.722 -18.100 1.00 79.12 88 ALA A CA 1
ATOM 658 C C . ALA A 1 88 ? 13.890 -7.233 -18.544 1.00 79.12 88 ALA A C 1
ATOM 660 O O . ALA A 1 88 ? 14.476 -6.714 -19.491 1.00 79.12 88 ALA A O 1
ATOM 661 N N . VAL A 1 89 ? 14.400 -8.260 -17.857 1.00 79.31 89 VAL A N 1
ATOM 662 C CA . VAL A 1 89 ? 15.695 -8.882 -18.159 1.00 79.31 89 VAL A CA 1
ATOM 663 C C . VAL A 1 89 ? 15.664 -9.535 -19.538 1.00 79.31 89 VAL A C 1
ATOM 665 O O . VAL A 1 89 ? 16.592 -9.339 -20.314 1.00 79.31 89 VAL A O 1
ATOM 668 N N . LEU A 1 90 ? 14.589 -10.247 -19.882 1.00 81.81 90 LEU A N 1
ATOM 669 C CA . LEU A 1 90 ? 14.426 -10.865 -21.197 1.00 81.81 90 LEU A CA 1
ATOM 670 C C . LEU A 1 90 ? 14.446 -9.814 -22.319 1.00 81.81 90 LEU A C 1
ATOM 672 O O . LEU A 1 90 ? 15.141 -9.999 -23.313 1.00 81.81 90 LEU A O 1
ATOM 676 N N . LEU A 1 91 ? 13.751 -8.686 -22.138 1.00 79.81 91 LEU A N 1
ATOM 677 C CA . LEU A 1 91 ? 13.773 -7.576 -23.096 1.00 79.81 91 LEU A CA 1
ATOM 678 C C . LEU A 1 91 ? 15.177 -6.968 -23.253 1.00 79.81 91 LEU A C 1
ATOM 680 O O . LEU A 1 91 ? 15.585 -6.661 -24.370 1.00 79.81 91 LEU A O 1
ATOM 684 N N . LEU A 1 92 ? 15.939 -6.839 -22.162 1.00 77.50 92 LEU A N 1
ATOM 685 C CA . LEU A 1 92 ? 17.332 -6.375 -22.207 1.00 77.50 92 LEU A CA 1
ATOM 686 C C . LEU A 1 92 ? 18.262 -7.366 -22.922 1.00 77.50 92 LEU A C 1
ATOM 688 O O . LEU A 1 92 ? 19.134 -6.948 -23.680 1.00 77.50 92 LEU A O 1
ATOM 692 N N . VAL A 1 93 ? 18.076 -8.671 -22.714 1.00 78.06 93 VAL A N 1
ATOM 693 C CA . VAL A 1 93 ? 18.859 -9.711 -23.402 1.00 78.06 93 VAL A CA 1
ATOM 694 C C . VAL A 1 93 ? 18.558 -9.714 -24.899 1.00 78.06 93 VAL A C 1
ATOM 696 O O . VAL A 1 93 ? 19.486 -9.735 -25.707 1.00 78.06 93 VAL A O 1
ATOM 699 N N . LEU A 1 94 ? 17.279 -9.631 -25.279 1.00 80.19 94 LEU A N 1
ATOM 700 C CA . LEU A 1 94 ? 16.870 -9.540 -26.682 1.00 80.19 94 LEU A CA 1
ATOM 701 C C . LEU A 1 94 ? 17.447 -8.289 -27.359 1.00 80.19 94 LEU A C 1
ATOM 703 O O . LEU A 1 94 ? 17.885 -8.367 -28.504 1.00 80.19 94 LEU A O 1
ATOM 707 N N . LEU A 1 95 ? 17.528 -7.166 -26.640 1.00 75.12 95 LEU A N 1
ATOM 708 C CA . LEU A 1 95 ? 18.203 -5.961 -27.121 1.00 75.12 95 LEU A CA 1
ATOM 709 C C . LEU A 1 95 ? 19.699 -6.188 -27.349 1.00 75.12 95 LEU A C 1
ATOM 711 O O . LEU A 1 95 ? 20.211 -5.827 -28.404 1.00 75.12 95 LEU A O 1
ATOM 715 N N . GLY A 1 96 ? 20.398 -6.781 -26.378 1.00 76.75 96 GLY A N 1
ATOM 716 C CA . GLY A 1 96 ? 21.823 -7.084 -26.507 1.00 76.75 96 GLY A CA 1
ATOM 717 C C . GLY A 1 96 ? 22.105 -7.973 -27.719 1.00 76.75 96 GLY A C 1
ATOM 718 O O . GLY A 1 96 ? 23.005 -7.677 -28.501 1.00 76.75 96 GLY A O 1
ATOM 719 N N . ALA A 1 97 ? 21.280 -9.001 -27.932 1.00 75.25 97 ALA A N 1
ATOM 720 C CA . ALA A 1 97 ? 21.370 -9.870 -29.102 1.00 75.25 97 ALA A CA 1
ATOM 721 C C . ALA A 1 97 ? 21.116 -9.110 -30.415 1.00 75.25 97 ALA A C 1
ATOM 723 O O . ALA A 1 97 ? 21.860 -9.292 -31.376 1.00 75.25 97 ALA A O 1
ATOM 724 N N . LEU A 1 98 ? 20.115 -8.223 -30.448 1.00 78.31 98 LEU A N 1
ATOM 725 C CA . LEU A 1 98 ? 19.809 -7.396 -31.618 1.00 78.31 98 LEU A CA 1
ATOM 726 C C . LEU A 1 98 ? 20.959 -6.430 -31.952 1.00 78.31 98 LEU A C 1
ATOM 728 O O . LEU A 1 98 ? 21.308 -6.276 -33.119 1.00 78.31 98 LEU A O 1
ATOM 732 N N . ILE A 1 99 ? 21.588 -5.830 -30.936 1.00 77.38 99 ILE A N 1
ATOM 733 C CA . ILE A 1 99 ? 22.757 -4.954 -31.090 1.00 77.38 99 ILE A CA 1
ATOM 734 C C . ILE A 1 99 ? 23.957 -5.747 -31.617 1.00 77.38 99 ILE A C 1
ATOM 736 O O . ILE A 1 99 ? 24.571 -5.336 -32.595 1.00 77.38 99 ILE A O 1
ATOM 740 N N . VAL A 1 100 ? 24.278 -6.900 -31.020 1.00 75.94 100 VAL A N 1
ATOM 741 C CA . VAL A 1 100 ? 25.389 -7.753 -31.482 1.00 75.94 100 VAL A CA 1
ATOM 742 C C . VAL A 1 100 ? 25.158 -8.219 -32.916 1.00 75.94 100 VAL A C 1
ATOM 744 O O . VAL A 1 100 ? 26.091 -8.208 -33.714 1.00 75.94 100 VAL A O 1
ATOM 747 N N . HIS A 1 101 ? 23.923 -8.574 -33.271 1.00 78.62 101 HIS A N 1
ATOM 748 C CA . HIS A 1 101 ? 23.588 -8.949 -34.638 1.00 78.62 101 HIS A CA 1
ATOM 749 C C . HIS A 1 101 ? 23.743 -7.768 -35.605 1.00 78.62 101 HIS A C 1
ATOM 751 O O . HIS A 1 101 ? 24.328 -7.936 -36.668 1.00 78.62 101 HIS A O 1
ATOM 757 N N . ALA A 1 102 ? 23.310 -6.564 -35.220 1.00 73.06 102 ALA A N 1
ATOM 758 C CA . ALA A 1 102 ? 23.478 -5.359 -36.030 1.00 73.06 102 ALA A CA 1
ATOM 759 C C . ALA A 1 102 ? 24.956 -4.960 -36.213 1.00 73.06 102 ALA A C 1
ATOM 761 O O . ALA A 1 102 ? 25.344 -4.570 -37.311 1.00 73.06 102 ALA A O 1
ATOM 762 N N . LEU A 1 103 ? 25.793 -5.087 -35.173 1.00 73.06 103 LEU A N 1
ATOM 763 C CA . LEU A 1 103 ? 27.234 -4.820 -35.278 1.00 73.06 103 LEU A CA 1
ATOM 764 C C . LEU A 1 103 ? 27.980 -5.915 -36.051 1.00 73.06 103 LEU A C 1
ATOM 766 O O . LEU A 1 103 ? 28.894 -5.605 -36.809 1.00 73.06 103 LEU A O 1
ATOM 770 N N . GLY A 1 104 ? 27.608 -7.183 -35.869 1.00 74.06 104 GLY A N 1
ATOM 771 C CA . GLY A 1 104 ? 28.234 -8.320 -36.548 1.00 74.06 104 GLY A CA 1
ATOM 772 C C . GLY A 1 104 ? 27.814 -8.468 -38.012 1.00 74.06 104 GLY A C 1
ATOM 773 O O . GLY A 1 104 ? 28.562 -9.026 -38.807 1.00 74.06 104 GLY A O 1
ATOM 774 N N . ALA A 1 105 ? 26.641 -7.948 -38.379 1.00 65.62 105 ALA A N 1
ATOM 775 C CA . ALA A 1 105 ? 26.163 -7.910 -39.757 1.00 65.62 105 ALA A CA 1
ATOM 776 C C . ALA A 1 105 ? 26.726 -6.730 -40.559 1.00 65.62 105 ALA A C 1
ATOM 778 O O . ALA A 1 105 ? 26.432 -6.634 -41.750 1.00 65.62 105 ALA A O 1
ATOM 779 N N . ALA A 1 106 ? 27.528 -5.846 -39.947 1.00 59.25 106 ALA A N 1
ATOM 780 C CA . ALA A 1 106 ? 28.280 -4.859 -40.704 1.00 59.25 106 ALA A CA 1
ATOM 781 C C . ALA A 1 106 ? 29.200 -5.627 -41.667 1.00 59.25 106 ALA A C 1
ATOM 783 O O . ALA A 1 106 ? 30.128 -6.300 -41.205 1.00 59.25 106 ALA A O 1
ATOM 784 N N . PRO A 1 107 ? 28.942 -5.590 -42.991 1.00 66.31 107 PRO A N 1
ATOM 785 C CA . PRO A 1 107 ? 29.808 -6.272 -43.933 1.00 66.31 107 PRO A CA 1
ATOM 786 C C . PRO A 1 107 ? 31.218 -5.720 -43.714 1.00 66.31 107 PRO A C 1
ATOM 788 O O . PRO A 1 107 ? 31.339 -4.506 -43.511 1.00 66.31 107 PRO A O 1
ATOM 791 N N . PRO A 1 108 ? 32.270 -6.560 -43.713 1.00 64.25 108 PRO A N 1
ATOM 792 C CA . 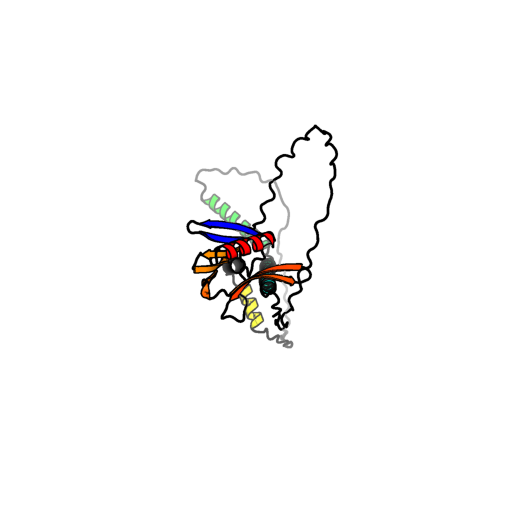PRO A 1 108 ? 33.641 -6.079 -43.666 1.00 64.25 108 PRO A CA 1
ATOM 793 C C . PRO A 1 108 ? 33.816 -5.164 -44.873 1.00 64.25 108 PRO A C 1
ATOM 795 O O . PRO A 1 108 ? 33.963 -5.612 -46.009 1.00 64.25 108 PRO A O 1
ATOM 798 N N . ALA A 1 109 ? 33.649 -3.865 -44.642 1.00 52.72 109 ALA A N 1
ATOM 799 C CA . ALA A 1 109 ? 33.671 -2.886 -45.696 1.00 52.72 109 ALA A CA 1
ATOM 800 C C . ALA A 1 109 ? 35.083 -2.926 -46.252 1.00 52.72 109 ALA A C 1
ATOM 802 O O . ALA A 1 109 ? 36.037 -2.623 -45.538 1.00 52.72 109 ALA A O 1
ATOM 803 N N . ALA A 1 110 ? 35.170 -3.338 -47.515 1.00 56.09 110 ALA A N 1
ATOM 804 C CA . ALA A 1 110 ? 36.331 -3.248 -48.370 1.00 56.09 110 ALA A CA 1
ATOM 805 C C . ALA A 1 110 ? 37.076 -1.933 -48.100 1.00 56.09 110 ALA A C 1
ATOM 807 O O . ALA A 1 110 ? 36.697 -0.872 -48.613 1.00 56.09 110 ALA A O 1
ATOM 808 N N . SER A 1 111 ? 38.134 -2.010 -47.290 1.00 53.53 111 SER A N 1
ATOM 809 C CA . SER A 1 111 ? 39.056 -0.915 -46.970 1.00 53.53 111 SER A CA 1
ATOM 810 C C . SER A 1 111 ? 39.599 -0.239 -48.231 1.00 53.53 111 SER A C 1
ATOM 812 O O . SER A 1 111 ? 39.966 0.935 -48.211 1.00 53.53 111 SER A O 1
ATOM 814 N N . ASP A 1 112 ? 39.551 -0.946 -49.356 1.00 56.38 112 ASP A N 1
ATOM 815 C CA . ASP A 1 112 ? 40.168 -0.545 -50.611 1.00 56.38 112 ASP A CA 1
ATOM 816 C C . ASP A 1 112 ? 39.335 0.487 -51.388 1.00 56.38 112 ASP A C 1
ATOM 818 O O . ASP A 1 112 ? 39.879 1.315 -52.121 1.00 56.38 112 ASP A O 1
ATOM 822 N N . THR A 1 113 ? 38.011 0.535 -51.192 1.00 57.97 113 THR A N 1
ATOM 823 C CA . THR A 1 113 ? 37.152 1.461 -51.960 1.00 57.97 113 THR A CA 1
ATOM 824 C C . THR A 1 113 ? 37.078 2.864 -51.356 1.00 57.97 113 THR A C 1
ATOM 826 O O . THR A 1 113 ? 36.986 3.846 -52.099 1.00 57.97 113 THR A O 1
ATOM 829 N N . ARG A 1 114 ? 37.204 3.001 -50.027 1.00 51.56 114 ARG A N 1
ATOM 830 C CA . ARG A 1 114 ? 37.259 4.313 -49.352 1.00 51.56 114 ARG A CA 1
ATOM 831 C C . ARG A 1 114 ? 38.573 5.051 -49.617 1.00 51.56 114 ARG A C 1
ATOM 833 O O . ARG A 1 114 ? 38.533 6.256 -49.864 1.00 51.56 114 ARG A O 1
ATOM 840 N N . ALA A 1 115 ? 39.704 4.343 -49.665 1.00 56.78 115 ALA A N 1
ATOM 841 C CA . ALA A 1 115 ? 40.988 4.923 -50.071 1.00 56.78 115 ALA A CA 1
ATOM 842 C C . ALA A 1 115 ? 40.951 5.415 -51.534 1.00 56.78 115 ALA A C 1
ATOM 844 O O . ALA A 1 115 ? 41.378 6.532 -51.832 1.00 56.78 115 ALA A O 1
ATOM 845 N N . ALA A 1 116 ? 40.336 4.641 -52.436 1.00 61.00 116 ALA A N 1
ATOM 846 C CA . ALA A 1 116 ? 40.172 5.022 -53.841 1.00 61.00 116 ALA A CA 1
ATOM 847 C C . ALA A 1 116 ? 39.183 6.189 -54.060 1.00 61.00 116 ALA A C 1
ATOM 849 O O . ALA A 1 116 ? 39.308 6.946 -55.027 1.00 61.00 116 ALA A O 1
ATOM 850 N N . ALA A 1 117 ? 38.181 6.356 -53.192 1.00 63.66 117 ALA A N 1
ATOM 851 C CA . ALA A 1 117 ? 37.246 7.481 -53.254 1.00 63.66 117 ALA A CA 1
ATOM 852 C C . ALA A 1 117 ? 37.873 8.788 -52.734 1.00 63.66 117 ALA A C 1
ATOM 854 O O . ALA A 1 117 ? 37.743 9.823 -53.387 1.00 63.66 117 ALA A O 1
ATOM 855 N N . LEU A 1 118 ? 38.626 8.732 -51.628 1.00 65.75 118 LEU A N 1
ATOM 856 C CA . LEU A 1 118 ? 39.372 9.882 -51.099 1.00 65.75 118 LEU A CA 1
ATOM 857 C C . LEU A 1 118 ? 40.476 10.344 -52.061 1.00 65.75 118 LEU A C 1
ATOM 859 O O . LEU A 1 118 ? 40.625 11.545 -52.284 1.00 65.75 118 LEU A O 1
ATOM 863 N N . GLY A 1 119 ? 41.177 9.411 -52.716 1.00 69.00 119 GLY A N 1
ATOM 864 C CA . GLY A 1 119 ? 42.153 9.740 -53.760 1.00 69.00 119 GLY A CA 1
ATOM 865 C C . GLY A 1 119 ? 41.528 10.473 -54.955 1.00 69.00 119 GLY A C 1
ATOM 866 O O . GLY A 1 119 ? 42.074 11.468 -55.429 1.00 69.00 119 GLY A O 1
ATOM 867 N N . ARG A 1 120 ? 40.338 10.050 -55.409 1.00 71.00 120 ARG A N 1
ATOM 868 C CA . ARG A 1 120 ? 39.625 10.711 -56.519 1.00 71.00 120 ARG A CA 1
ATOM 869 C C . ARG A 1 120 ? 39.073 12.087 -56.139 1.00 71.00 120 ARG A C 1
ATOM 871 O O . ARG A 1 120 ? 39.157 13.004 -56.953 1.00 71.00 120 ARG A O 1
ATOM 878 N N . ALA A 1 121 ? 38.582 12.256 -54.911 1.00 69.56 121 ALA A N 1
ATOM 879 C CA . ALA A 1 121 ? 38.121 13.551 -54.407 1.00 69.56 121 ALA A CA 1
ATOM 880 C C . ALA A 1 121 ? 39.274 14.562 -54.263 1.00 69.56 121 ALA A C 1
ATOM 882 O O . ALA A 1 121 ? 39.130 15.719 -54.655 1.00 69.56 121 ALA A O 1
ATOM 883 N N . HIS A 1 122 ? 40.444 14.119 -53.792 1.00 73.25 122 HIS A N 1
ATOM 884 C CA . HIS A 1 122 ? 41.633 14.968 -53.695 1.00 73.25 122 HIS A CA 1
ATOM 885 C C . HIS A 1 122 ? 42.143 15.401 -55.080 1.00 73.25 122 HIS A C 1
ATOM 887 O O . HIS A 1 122 ? 42.477 16.567 -55.286 1.00 73.25 122 HIS A O 1
ATOM 893 N N . VAL A 1 123 ? 42.165 14.493 -56.063 1.00 71.00 123 VAL A N 1
ATOM 894 C CA . VAL A 1 123 ? 42.561 14.826 -57.444 1.00 71.00 123 VAL A CA 1
ATOM 895 C C . VAL A 1 123 ? 41.574 15.806 -58.091 1.00 71.00 123 VAL A C 1
ATOM 897 O O . VAL A 1 123 ? 42.003 16.726 -58.787 1.00 71.00 123 VAL A O 1
ATOM 900 N N . ALA A 1 124 ? 40.271 15.665 -57.831 1.00 71.38 124 ALA A N 1
ATOM 901 C CA . ALA A 1 124 ? 39.259 16.604 -58.310 1.00 71.38 124 ALA A CA 1
ATOM 902 C C . ALA A 1 124 ? 39.407 17.999 -57.670 1.00 71.38 124 ALA A C 1
ATOM 904 O O . ALA A 1 124 ? 39.369 18.997 -58.388 1.00 71.38 124 ALA A O 1
ATOM 905 N N . ALA A 1 125 ? 39.668 18.073 -56.360 1.00 67.12 125 ALA A N 1
ATOM 906 C CA . ALA A 1 125 ? 39.893 19.332 -55.643 1.00 67.12 125 ALA A CA 1
ATOM 907 C C . ALA A 1 125 ? 41.182 20.054 -56.086 1.00 67.12 125 ALA A C 1
ATOM 909 O O . ALA A 1 125 ? 41.201 21.275 -56.234 1.00 67.12 125 ALA A O 1
ATOM 910 N N . CYS A 1 126 ? 42.260 19.316 -56.373 1.00 68.50 126 CYS A N 1
ATOM 911 C CA . CYS A 1 126 ? 43.478 19.906 -56.936 1.00 68.50 126 CYS A CA 1
ATOM 912 C C . CYS A 1 126 ? 43.279 20.429 -58.369 1.00 68.50 126 CYS A C 1
ATOM 914 O O . CYS A 1 126 ? 43.975 21.356 -58.784 1.00 68.50 126 CYS A O 1
ATOM 916 N N . ARG A 1 127 ? 42.346 19.849 -59.135 1.00 68.50 127 ARG A N 1
ATOM 917 C CA . ARG A 1 127 ? 42.042 20.279 -60.506 1.00 68.50 127 ARG A CA 1
ATOM 918 C C . ARG A 1 127 ? 41.247 21.584 -60.522 1.00 68.50 127 ARG A C 1
ATOM 920 O O . ARG A 1 127 ? 41.612 22.497 -61.254 1.00 68.50 127 ARG A O 1
ATOM 927 N N . THR A 1 128 ? 40.248 21.713 -59.652 1.00 68.12 128 THR A N 1
ATOM 928 C CA . THR A 1 128 ? 39.436 22.934 -59.533 1.00 68.12 128 THR A CA 1
ATOM 929 C C . THR A 1 128 ? 40.228 24.119 -58.976 1.00 68.12 128 THR A C 1
ATOM 931 O O . THR A 1 128 ? 40.056 25.242 -59.448 1.00 68.12 128 THR A O 1
ATOM 934 N N . LEU A 1 129 ? 41.175 23.884 -58.059 1.00 57.59 129 LEU A N 1
ATOM 935 C CA . LEU A 1 129 ? 42.118 24.913 -57.590 1.00 57.59 129 LEU A CA 1
ATOM 936 C C . LEU A 1 129 ? 43.090 25.392 -58.682 1.00 57.59 129 LEU A C 1
ATOM 938 O O . LEU A 1 129 ? 43.532 26.538 -58.653 1.00 57.59 129 LEU A O 1
ATOM 942 N N . ARG A 1 130 ? 43.418 24.544 -59.665 1.00 54.78 130 ARG A N 1
ATOM 943 C CA . ARG A 1 130 ? 44.296 24.910 -60.789 1.00 54.78 130 ARG A CA 1
ATOM 944 C C . ARG A 1 130 ? 43.585 25.758 -61.844 1.00 54.78 130 ARG A C 1
ATOM 946 O O . ARG A 1 130 ? 44.232 26.566 -62.498 1.00 54.78 130 ARG A O 1
ATOM 953 N N . GLU A 1 131 ? 42.279 25.573 -62.002 1.00 60.34 131 GLU A N 1
ATOM 954 C CA . GLU A 1 131 ? 41.464 26.280 -62.998 1.00 60.34 131 GLU A CA 1
ATOM 955 C C . GLU A 1 131 ? 40.917 27.623 -62.481 1.00 60.34 131 GLU A C 1
ATOM 957 O O . GLU A 1 131 ? 40.576 28.489 -63.279 1.00 60.34 131 GLU A O 1
ATOM 962 N N . THR A 1 132 ? 40.903 27.845 -61.162 1.00 58.34 132 THR A N 1
ATOM 963 C CA . THR A 1 132 ? 40.433 29.099 -60.536 1.00 58.34 132 THR A CA 1
ATOM 964 C C . THR A 1 132 ? 41.561 30.042 -60.090 1.00 58.34 132 THR A C 1
ATOM 966 O O . THR A 1 132 ? 41.297 31.138 -59.595 1.00 58.34 132 THR A O 1
ATOM 969 N N . ALA A 1 133 ? 42.827 29.665 -60.293 1.00 44.75 133 ALA A N 1
ATOM 970 C CA . ALA A 1 133 ? 43.970 30.509 -59.961 1.00 44.75 133 ALA A CA 1
ATOM 971 C C . ALA A 1 133 ? 44.195 31.602 -61.030 1.00 44.75 133 ALA A C 1
ATOM 973 O O . ALA A 1 133 ? 44.615 31.325 -62.150 1.00 44.75 133 ALA A O 1
ATOM 974 N N . MET A 1 134 ? 43.897 32.838 -60.622 1.00 46.66 134 MET A N 1
ATOM 975 C CA . MET A 1 134 ? 44.098 34.150 -61.261 1.00 46.66 134 MET A CA 1
ATOM 976 C C . MET A 1 134 ? 45.156 34.241 -62.391 1.00 46.66 134 MET A C 1
ATOM 978 O O . MET A 1 134 ? 46.285 33.761 -62.227 1.00 46.66 134 MET A O 1
ATOM 982 N N . PRO A 1 135 ? 44.877 34.980 -63.487 1.00 43.25 135 PRO A N 1
ATOM 983 C CA . PRO A 1 135 ? 45.889 35.327 -64.481 1.00 43.25 135 PRO A CA 1
ATOM 984 C C . PRO A 1 135 ? 46.945 36.251 -63.853 1.00 43.25 135 PRO A C 1
ATOM 986 O O . PRO A 1 135 ? 46.645 37.374 -63.462 1.00 43.25 135 PRO A O 1
ATOM 989 N N . GLY A 1 136 ? 48.189 35.773 -63.740 1.00 51.56 136 GLY A N 1
ATOM 990 C CA . GLY A 1 136 ? 49.329 36.591 -63.297 1.00 51.56 136 GLY A CA 1
ATOM 991 C C . GLY A 1 136 ? 50.326 35.910 -62.357 1.00 51.56 136 GLY A C 1
ATOM 992 O O . GLY A 1 136 ? 51.410 36.446 -62.140 1.00 51.56 136 GLY A O 1
ATOM 993 N N . VAL A 1 137 ? 50.028 34.719 -61.827 1.00 45.41 137 VAL A N 1
ATOM 994 C CA . VAL A 1 137 ? 50.947 34.024 -60.909 1.00 45.41 137 VAL A CA 1
ATOM 995 C C . VAL A 1 137 ? 51.898 33.104 -61.684 1.00 45.41 137 VAL A C 1
ATOM 997 O O . VAL A 1 137 ? 51.499 32.089 -62.257 1.00 45.41 137 VAL A O 1
ATOM 1000 N N . ARG A 1 138 ? 53.188 33.460 -61.706 1.00 40.94 138 ARG A N 1
ATOM 1001 C CA . ARG A 1 138 ? 54.259 32.665 -62.323 1.00 40.94 138 ARG A CA 1
ATOM 1002 C C . ARG A 1 138 ? 54.697 31.563 -61.347 1.00 40.94 138 ARG A C 1
ATOM 1004 O O . ARG A 1 138 ? 55.376 31.831 -60.361 1.00 40.94 138 ARG A O 1
ATOM 1011 N N . TRP A 1 139 ? 54.307 30.319 -61.623 1.00 42.78 139 TRP A N 1
ATOM 1012 C CA . TRP A 1 139 ? 54.685 29.154 -60.818 1.00 42.78 139 TRP A CA 1
ATOM 1013 C C . TRP A 1 139 ? 56.190 28.873 -60.924 1.00 42.78 139 TRP A C 1
ATOM 1015 O O . TRP A 1 139 ? 56.703 28.573 -62.004 1.00 42.78 139 TRP A O 1
ATOM 1025 N N . VAL A 1 140 ? 56.899 28.951 -59.796 1.00 39.03 140 VAL A N 1
ATOM 1026 C CA . VAL A 1 140 ? 58.310 28.560 -59.694 1.00 39.03 140 VAL A CA 1
ATOM 1027 C C . VAL A 1 140 ? 58.400 27.035 -59.684 1.00 39.03 140 VAL A C 1
ATOM 1029 O O . VAL A 1 140 ? 57.779 26.347 -58.873 1.00 39.03 140 VAL A O 1
ATOM 1032 N N . ARG A 1 141 ? 59.160 26.501 -60.639 1.00 36.78 141 ARG A N 1
ATOM 1033 C CA . ARG A 1 141 ? 59.374 25.069 -60.842 1.00 36.78 141 ARG A CA 1
ATOM 1034 C C . ARG A 1 141 ? 60.402 24.575 -59.823 1.00 36.78 141 ARG A C 1
ATOM 1036 O O . ARG A 1 141 ? 61.570 24.934 -59.916 1.00 36.78 141 ARG A O 1
ATOM 1043 N N . TRP A 1 142 ? 59.979 23.744 -58.876 1.00 34.28 142 TRP A N 1
ATOM 1044 C CA . TRP A 1 142 ? 60.909 23.044 -57.987 1.00 34.28 142 TRP A CA 1
ATOM 1045 C C . TRP A 1 142 ? 61.786 22.057 -58.782 1.00 34.28 142 TRP A C 1
ATOM 1047 O O . TRP A 1 142 ? 61.298 21.445 -59.743 1.00 34.28 142 TRP A O 1
ATOM 1057 N N . PRO A 1 143 ? 63.071 21.894 -58.418 1.00 39.50 143 PRO A N 1
ATOM 1058 C CA . PRO A 1 143 ? 63.985 21.012 -59.127 1.00 39.50 143 PRO A CA 1
ATOM 1059 C C . PRO A 1 143 ? 63.580 19.544 -58.946 1.00 39.50 143 PRO A C 1
ATOM 1061 O O . PRO A 1 143 ? 63.417 19.035 -57.838 1.00 39.50 143 PRO A O 1
ATOM 1064 N N . ARG A 1 144 ? 63.420 18.862 -60.083 1.00 39.44 144 ARG A N 1
ATOM 1065 C CA . ARG A 1 144 ? 63.231 17.413 -60.185 1.00 39.44 144 ARG A CA 1
ATOM 1066 C C . ARG A 1 144 ? 64.520 16.709 -59.777 1.00 39.44 144 ARG A C 1
ATOM 1068 O O . ARG A 1 144 ? 65.495 16.742 -60.519 1.00 39.44 144 ARG A O 1
ATOM 1075 N N . GLY A 1 145 ? 64.485 16.018 -58.647 1.00 45.72 145 GLY A N 1
ATOM 1076 C CA . GLY A 1 145 ? 65.606 15.214 -58.181 1.00 45.72 145 GLY A CA 1
ATOM 1077 C C . GLY A 1 145 ? 65.184 14.168 -57.165 1.00 45.72 145 GLY A C 1
ATOM 1078 O O . GLY A 1 145 ? 65.667 14.201 -56.049 1.00 45.72 145 GLY A O 1
ATOM 1079 N N . MET A 1 146 ? 64.291 13.250 -57.538 1.00 31.86 146 MET A N 1
ATOM 1080 C CA . MET A 1 146 ? 64.220 11.925 -56.913 1.00 31.86 146 MET A CA 1
ATOM 1081 C C . MET A 1 146 ? 63.557 10.951 -57.887 1.00 31.86 146 MET A C 1
ATOM 1083 O O . MET A 1 146 ? 62.375 11.051 -58.211 1.00 31.86 146 MET A O 1
ATOM 1087 N N . ARG A 1 147 ? 64.388 10.054 -58.422 1.00 34.28 147 ARG A N 1
ATOM 1088 C CA . ARG A 1 147 ? 63.987 8.890 -59.208 1.00 34.28 147 ARG A CA 1
ATOM 1089 C C . ARG A 1 147 ? 63.475 7.841 -58.224 1.00 34.28 147 ARG A C 1
ATOM 1091 O O . ARG A 1 147 ? 64.239 7.419 -57.365 1.00 34.28 147 ARG A O 1
ATOM 1098 N N . PHE A 1 148 ? 62.236 7.392 -58.392 1.00 31.67 148 PHE A N 1
ATOM 1099 C CA . PHE A 1 148 ? 61.856 6.046 -57.977 1.00 31.67 148 PHE A CA 1
ATOM 1100 C C . PHE A 1 148 ? 61.735 5.182 -59.228 1.00 31.67 148 PHE A C 1
ATOM 1102 O O . PHE A 1 148 ? 61.082 5.545 -60.206 1.00 31.67 148 PHE A O 1
ATOM 1109 N N . LEU A 1 149 ? 62.495 4.095 -59.187 1.00 35.62 149 LEU A N 1
ATOM 1110 C CA . LEU A 1 149 ? 62.595 3.028 -60.169 1.00 35.62 149 LEU A CA 1
ATOM 1111 C C . LEU A 1 149 ? 61.385 2.088 -60.059 1.00 35.62 149 LEU A C 1
ATOM 1113 O O . LEU A 1 149 ? 60.912 1.829 -58.956 1.00 35.62 149 LEU A O 1
ATOM 1117 N N . GLY A 1 150 ? 60.989 1.510 -61.197 1.00 31.81 150 GLY A N 1
ATOM 1118 C CA . GLY A 1 150 ? 60.148 0.309 -61.299 1.00 31.81 150 GLY A CA 1
ATOM 1119 C C . GLY A 1 150 ? 58.704 0.600 -61.725 1.00 31.81 150 GLY A C 1
ATOM 1120 O O . GLY A 1 150 ? 58.043 1.437 -61.133 1.00 31.81 150 GLY A O 1
ATOM 1121 N N . ALA A 1 151 ? 58.121 -0.028 -62.741 1.00 35.25 151 ALA A N 1
ATOM 1122 C CA . ALA A 1 151 ? 58.606 -0.997 -63.711 1.00 35.25 151 ALA A CA 1
ATOM 1123 C C . ALA A 1 151 ? 57.829 -0.747 -65.012 1.00 35.25 151 ALA A C 1
ATOM 1125 O O . ALA A 1 151 ? 56.611 -0.566 -64.995 1.00 35.25 151 ALA A O 1
ATOM 1126 N N . GLY A 1 152 ? 58.558 -0.674 -66.123 1.00 31.97 152 GLY A N 1
ATOM 1127 C CA . GLY A 1 152 ? 57.992 -0.519 -67.451 1.00 31.97 152 GLY A CA 1
ATOM 1128 C C . GLY A 1 152 ? 57.365 -1.823 -67.918 1.00 31.97 152 GLY A C 1
ATOM 1129 O O . GLY A 1 152 ? 58.011 -2.868 -67.939 1.00 31.97 152 GLY A O 1
ATOM 1130 N N . SER A 1 153 ? 56.111 -1.727 -68.335 1.00 40.62 153 SER A N 1
ATOM 1131 C CA . SER A 1 153 ? 55.556 -2.581 -69.366 1.00 40.62 153 SER A CA 1
ATOM 1132 C C . SER A 1 153 ? 56.298 -2.319 -70.678 1.00 40.62 153 SER A C 1
ATOM 1134 O O . SER A 1 153 ? 56.451 -1.175 -71.106 1.00 40.62 153 SER A O 1
ATOM 1136 N N . SER A 1 154 ? 56.730 -3.380 -71.351 1.00 38.50 154 SER A N 1
ATOM 1137 C CA . SER A 1 154 ? 56.874 -3.337 -72.802 1.00 38.50 154 SER A CA 1
ATOM 1138 C C . SER A 1 154 ? 56.523 -4.693 -73.390 1.00 38.50 154 SER A C 1
ATOM 1140 O O . SER A 1 154 ? 57.069 -5.735 -73.042 1.00 38.50 154 SER A O 1
ATOM 1142 N N . SER A 1 155 ? 55.513 -4.613 -74.238 1.00 41.16 155 SER A N 1
ATOM 1143 C CA . SER A 1 155 ? 55.070 -5.566 -75.232 1.00 41.16 155 SER A CA 1
ATOM 1144 C C . SER A 1 155 ? 56.171 -5.889 -76.238 1.00 41.16 155 SER A C 1
ATOM 1146 O O . SER A 1 155 ? 56.802 -4.973 -76.766 1.00 41.16 155 SER A O 1
ATOM 1148 N N . SER A 1 156 ? 56.272 -7.153 -76.633 1.00 39.19 156 SER A N 1
ATOM 1149 C CA . SER A 1 156 ? 56.686 -7.507 -77.987 1.00 39.19 156 SER A CA 1
ATOM 1150 C C . SER A 1 156 ? 55.958 -8.766 -78.456 1.00 39.19 156 SER A C 1
ATOM 1152 O O . SER A 1 156 ? 55.776 -9.749 -77.745 1.00 39.19 156 SER A O 1
ATOM 1154 N N . SER A 1 157 ? 55.465 -8.635 -79.676 1.00 40.16 157 SER A N 1
ATOM 1155 C CA . SER A 1 157 ? 54.735 -9.576 -80.507 1.00 40.16 157 SER A CA 1
ATOM 1156 C C . SER A 1 157 ? 55.591 -10.749 -80.978 1.00 40.16 157 SER A C 1
ATOM 1158 O O . SER A 1 157 ? 56.726 -10.540 -81.398 1.00 40.16 157 SER A O 1
ATOM 1160 N N . SER A 1 158 ? 54.997 -11.935 -81.097 1.00 35.72 158 SER A N 1
ATOM 1161 C CA . SER A 1 158 ? 55.254 -12.804 -82.250 1.00 35.72 158 SER A CA 1
ATOM 1162 C C . SER A 1 158 ? 54.086 -13.760 -82.493 1.00 35.72 158 SER A C 1
ATOM 1164 O O . SER A 1 158 ? 53.500 -14.346 -81.589 1.00 35.72 158 SER A O 1
ATOM 1166 N N . SER A 1 159 ? 53.725 -13.818 -83.763 1.00 40.62 159 SER A N 1
ATOM 1167 C CA . SER A 1 159 ? 52.710 -14.624 -84.419 1.00 40.62 159 SER A CA 1
ATOM 1168 C C . SER A 1 159 ? 53.140 -16.082 -84.575 1.00 40.62 159 SER A C 1
ATOM 1170 O O . SER A 1 159 ? 54.265 -16.337 -84.994 1.00 40.62 159 SER A O 1
ATOM 1172 N N . SER A 1 160 ? 52.223 -17.030 -84.385 1.00 38.47 160 SER A N 1
ATOM 1173 C CA . SER A 1 160 ? 52.111 -18.202 -85.266 1.00 38.47 160 SER A CA 1
ATOM 1174 C C . SER A 1 160 ? 50.796 -18.949 -85.042 1.00 38.47 160 SER A C 1
ATOM 1176 O O . SER A 1 160 ? 50.321 -19.155 -83.931 1.00 38.47 160 SER A O 1
ATOM 1178 N N . SER A 1 161 ? 50.201 -19.289 -86.174 1.00 40.62 161 SER A N 1
ATOM 1179 C CA . SER A 1 161 ? 49.007 -20.085 -86.398 1.00 40.62 161 SER A CA 1
ATOM 1180 C C . SER A 1 161 ? 49.187 -21.553 -86.012 1.00 40.62 161 SER A C 1
ATOM 1182 O O . SER A 1 161 ? 50.164 -22.172 -86.425 1.00 40.62 161 SER A O 1
ATOM 1184 N N . SER A 1 162 ? 48.178 -22.155 -85.391 1.00 41.53 162 SER A N 1
ATOM 1185 C CA . SER A 1 162 ? 47.692 -23.480 -85.797 1.00 41.53 162 SER A CA 1
ATOM 1186 C C . SER A 1 162 ? 46.280 -23.694 -85.260 1.00 41.53 162 SER A C 1
ATOM 1188 O O . SER A 1 162 ? 45.949 -23.318 -84.139 1.00 41.53 162 SER A O 1
ATOM 1190 N N . ALA A 1 163 ? 45.435 -24.204 -86.148 1.00 41.41 163 ALA A N 1
ATOM 1191 C CA . ALA A 1 163 ? 44.091 -24.673 -85.874 1.00 41.41 163 ALA A CA 1
ATOM 1192 C C . ALA A 1 163 ? 44.101 -25.837 -84.870 1.00 41.41 163 ALA A C 1
ATOM 1194 O O . ALA A 1 163 ? 45.141 -26.475 -84.715 1.00 41.41 163 ALA A O 1
ATOM 1195 N N . VAL A 1 164 ? 42.926 -26.122 -84.288 1.00 41.66 164 VAL A N 1
ATOM 1196 C CA . VAL A 1 164 ? 42.332 -27.453 -84.012 1.00 41.66 164 VAL A CA 1
ATOM 1197 C C . VAL A 1 164 ? 41.427 -27.387 -82.758 1.00 41.66 164 VAL A C 1
ATOM 1199 O O . VAL A 1 164 ? 41.851 -26.938 -81.699 1.00 41.66 164 VAL A O 1
ATOM 1202 N N . ASP A 1 165 ? 40.176 -27.832 -82.952 1.00 34.34 165 ASP A N 1
ATOM 1203 C CA . ASP A 1 165 ? 39.150 -28.335 -82.011 1.00 34.34 165 ASP A CA 1
ATOM 1204 C C . ASP A 1 165 ? 38.574 -27.384 -80.939 1.00 34.34 165 ASP A C 1
ATOM 1206 O O . ASP A 1 165 ? 39.232 -27.001 -79.983 1.00 34.34 165 ASP A O 1
ATOM 1210 N N . THR A 1 166 ? 37.322 -26.904 -80.998 1.00 46.06 166 THR A N 1
ATOM 1211 C CA . THR A 1 166 ? 36.020 -27.617 -81.025 1.00 46.06 166 THR A CA 1
ATOM 1212 C C . THR A 1 166 ? 35.938 -28.895 -80.182 1.00 46.06 166 THR A C 1
ATOM 1214 O O . THR A 1 166 ? 35.875 -29.998 -80.707 1.00 46.06 166 THR A O 1
ATOM 1217 N N . ALA A 1 167 ? 35.800 -28.720 -78.865 1.00 37.94 167 ALA A N 1
ATOM 1218 C CA . ALA A 1 167 ? 35.061 -29.626 -77.978 1.00 37.94 167 ALA A CA 1
ATOM 1219 C C . ALA A 1 167 ? 34.376 -28.765 -76.894 1.00 37.94 167 ALA A C 1
ATOM 1221 O O . ALA A 1 167 ? 35.034 -28.088 -76.113 1.00 37.94 167 ALA A O 1
ATOM 1222 N N . LEU A 1 168 ? 33.062 -28.536 -76.965 1.00 41.56 168 LEU A N 1
ATOM 1223 C CA . LEU A 1 168 ? 32.045 -29.374 -76.317 1.00 41.56 168 LEU A CA 1
ATOM 1224 C C . LEU A 1 168 ? 32.418 -29.758 -74.877 1.00 41.56 168 LEU A C 1
ATOM 1226 O O . LEU A 1 168 ? 32.874 -30.864 -74.613 1.00 41.56 168 LEU A O 1
ATOM 1230 N N . LEU A 1 169 ? 32.122 -28.860 -73.936 1.00 38.97 169 LEU A N 1
ATOM 1231 C CA . LEU A 1 169 ? 31.810 -29.244 -72.562 1.00 38.97 169 LEU A CA 1
ATOM 1232 C C . LEU A 1 169 ? 30.388 -28.787 -72.236 1.00 38.97 169 LEU A C 1
ATOM 1234 O O . LEU A 1 169 ? 30.122 -27.639 -71.887 1.00 38.97 169 LEU A O 1
ATOM 1238 N N . SER A 1 170 ? 29.478 -29.742 -72.405 1.00 36.31 170 SER A N 1
ATOM 1239 C CA . SER A 1 170 ? 28.145 -29.763 -71.817 1.00 36.31 170 SER A CA 1
ATOM 1240 C C . SER A 1 170 ? 28.211 -29.568 -70.298 1.00 36.31 170 SER A C 1
ATOM 1242 O O . SER A 1 170 ? 28.960 -30.286 -69.634 1.00 36.31 170 SER A O 1
ATOM 1244 N N . PRO A 1 171 ? 27.365 -28.712 -69.702 1.00 43.47 171 PRO A N 1
ATOM 1245 C CA . PRO A 1 171 ? 27.045 -28.804 -68.287 1.00 43.47 171 PRO A CA 1
ATOM 1246 C C . PRO A 1 171 ? 26.002 -29.915 -68.099 1.00 43.47 171 PRO A C 1
ATOM 1248 O O . PRO A 1 171 ? 24.795 -29.678 -68.136 1.00 43.47 171 PRO A O 1
ATOM 1251 N N . SER A 1 172 ? 26.454 -31.160 -67.937 1.00 40.31 172 SER A N 1
ATOM 1252 C CA . SER A 1 172 ? 25.581 -32.257 -67.520 1.00 40.31 172 SER A CA 1
ATOM 1253 C C . SER A 1 172 ? 25.348 -32.204 -66.010 1.00 40.31 172 SER A C 1
ATOM 1255 O O . SER A 1 172 ? 26.265 -32.378 -65.210 1.00 40.31 172 SER A O 1
ATOM 1257 N N . ALA A 1 173 ? 24.086 -31.942 -65.679 1.00 48.81 173 ALA A N 1
ATOM 1258 C CA . ALA A 1 173 ? 23.360 -32.206 -64.444 1.00 48.81 173 ALA A CA 1
ATOM 1259 C C . ALA A 1 173 ? 23.999 -33.195 -63.451 1.00 48.81 173 ALA A C 1
ATOM 1261 O O . ALA A 1 173 ? 24.389 -34.294 -63.826 1.00 48.81 173 ALA A O 1
ATOM 1262 N N . THR A 1 174 ? 23.933 -32.880 -62.156 1.00 46.72 174 THR A N 1
ATOM 1263 C CA . THR A 1 174 ? 23.048 -33.556 -61.179 1.00 46.72 174 THR A CA 1
ATOM 1264 C C . THR A 1 174 ? 23.422 -33.132 -59.762 1.00 46.72 174 THR A C 1
ATOM 1266 O O . THR A 1 174 ? 24.534 -33.334 -59.291 1.00 46.72 174 THR A O 1
ATOM 1269 N N . GLY A 1 175 ? 22.469 -32.516 -59.067 1.00 37.56 175 GLY A N 1
ATOM 1270 C CA . GLY A 1 175 ? 22.663 -32.081 -57.689 1.00 37.56 175 GLY A CA 1
ATOM 1271 C C . GLY A 1 175 ? 21.487 -31.272 -57.167 1.00 37.56 175 GLY A C 1
ATOM 1272 O O . GLY A 1 175 ? 21.681 -30.237 -56.540 1.00 37.56 175 GLY A O 1
ATOM 1273 N N . HIS A 1 176 ? 20.256 -31.712 -57.448 1.00 45.97 176 HIS A N 1
ATOM 1274 C CA . HIS A 1 176 ? 19.049 -31.178 -56.818 1.00 45.97 176 HIS A CA 1
ATOM 1275 C C . HIS A 1 176 ? 18.996 -31.597 -55.339 1.00 45.97 176 HIS A C 1
ATOM 1277 O O . HIS A 1 176 ? 18.149 -32.375 -54.916 1.00 45.97 176 HIS A O 1
ATOM 1283 N N . GLY A 1 177 ? 19.878 -31.025 -54.523 1.00 45.16 177 GLY A N 1
ATOM 1284 C CA . GLY A 1 177 ? 19.603 -30.788 -53.114 1.00 45.16 177 GLY A CA 1
ATOM 1285 C C . GLY A 1 177 ? 18.772 -29.518 -53.029 1.00 45.16 177 GLY A C 1
ATOM 1286 O O . GLY A 1 177 ? 19.288 -28.465 -52.672 1.00 45.16 177 GLY A O 1
ATOM 1287 N N . GLY A 1 178 ? 17.509 -29.589 -53.454 1.00 45.97 178 GLY A N 1
ATOM 1288 C CA . GLY A 1 178 ? 16.563 -28.487 -53.343 1.00 45.97 178 GLY A CA 1
ATOM 1289 C C . GLY A 1 178 ? 16.260 -28.232 -51.875 1.00 45.97 178 GLY A C 1
ATOM 1290 O O . GLY A 1 178 ? 15.228 -28.672 -51.372 1.00 45.97 178 GLY A O 1
ATOM 1291 N N . TRP A 1 179 ? 17.163 -27.532 -51.186 1.00 49.88 179 TRP A N 1
ATOM 1292 C CA . TRP A 1 179 ? 16.860 -26.844 -49.946 1.00 49.88 179 TRP A CA 1
ATOM 1293 C C . TRP A 1 179 ? 15.755 -25.866 -50.309 1.00 49.88 179 TRP A C 1
ATOM 1295 O O . TRP A 1 179 ? 16.005 -24.777 -50.822 1.00 49.88 179 TRP A O 1
ATOM 1305 N N . ARG A 1 180 ? 14.509 -26.308 -50.121 1.00 49.53 180 ARG A N 1
ATOM 1306 C CA . ARG A 1 180 ? 13.351 -25.436 -50.018 1.00 49.53 180 ARG A CA 1
ATOM 1307 C C . ARG A 1 180 ? 13.683 -24.519 -48.856 1.00 49.53 180 ARG A C 1
ATOM 1309 O O . ARG A 1 180 ? 13.415 -24.854 -47.705 1.00 49.53 180 ARG A O 1
ATOM 1316 N N . SER A 1 181 ? 14.360 -23.415 -49.160 1.00 53.56 181 SER A N 1
ATOM 1317 C CA . SER A 1 181 ? 14.493 -22.298 -48.255 1.00 53.56 181 SER A CA 1
ATOM 1318 C C . SER A 1 181 ? 13.067 -21.998 -47.843 1.00 53.56 181 SER A C 1
ATOM 1320 O O . SER A 1 181 ? 12.204 -21.667 -48.659 1.00 53.56 181 SER A O 1
ATOM 1322 N N . THR A 1 182 ? 12.766 -22.290 -46.583 1.00 61.47 182 THR A N 1
ATOM 1323 C CA . THR A 1 182 ? 11.458 -21.983 -46.040 1.00 61.47 182 THR A CA 1
ATOM 1324 C C . THR A 1 182 ? 11.229 -20.498 -46.315 1.00 61.47 182 THR A C 1
ATOM 1326 O O . THR A 1 182 ? 12.163 -19.703 -46.168 1.00 61.47 182 THR A O 1
ATOM 1329 N N . PRO A 1 183 ? 10.030 -20.080 -46.746 1.00 67.88 183 PRO A N 1
ATOM 1330 C CA . PRO A 1 183 ? 9.759 -18.672 -47.037 1.00 67.88 183 PRO A CA 1
ATOM 1331 C C . PRO A 1 183 ? 10.118 -17.759 -45.850 1.00 67.88 183 PRO A C 1
ATOM 1333 O O . PRO A 1 183 ? 10.465 -16.601 -46.055 1.00 67.88 183 PRO A O 1
ATOM 1336 N N . ALA A 1 184 ? 10.154 -18.306 -44.628 1.00 60.88 184 ALA A N 1
ATOM 1337 C CA . ALA A 1 184 ? 10.692 -17.667 -43.431 1.00 60.88 184 ALA A CA 1
ATOM 1338 C C . ALA A 1 184 ? 12.171 -17.240 -43.552 1.00 60.88 184 ALA A C 1
ATOM 1340 O O . ALA A 1 184 ? 12.508 -16.120 -43.179 1.00 60.88 184 ALA A O 1
ATOM 1341 N N . ALA A 1 185 ? 13.051 -18.080 -44.106 1.00 59.91 185 ALA A N 1
ATOM 1342 C CA . ALA A 1 185 ? 14.469 -17.758 -44.281 1.00 59.91 185 ALA A CA 1
ATOM 1343 C C . ALA A 1 185 ? 14.678 -16.642 -45.319 1.00 59.91 185 ALA A C 1
ATOM 1345 O O . ALA A 1 185 ? 15.476 -15.732 -45.100 1.00 59.91 185 ALA A O 1
ATOM 1346 N N . ALA A 1 186 ? 13.908 -16.659 -46.413 1.00 66.25 186 ALA A N 1
ATOM 1347 C CA . ALA A 1 186 ? 13.927 -15.588 -47.410 1.00 66.25 186 ALA A CA 1
ATOM 1348 C C . ALA A 1 186 ? 13.353 -14.267 -46.857 1.00 66.25 186 ALA A C 1
ATOM 1350 O O . ALA A 1 186 ? 13.850 -13.194 -47.193 1.00 66.25 186 ALA A O 1
ATOM 1351 N N . TRP A 1 187 ? 12.347 -14.330 -45.976 1.00 69.19 187 TRP A N 1
ATOM 1352 C CA . TRP A 1 187 ? 11.775 -13.151 -45.314 1.00 69.19 187 TRP A CA 1
ATOM 1353 C C . TRP A 1 187 ? 12.756 -12.515 -44.318 1.00 69.19 187 TRP A C 1
ATOM 1355 O O . TRP A 1 187 ? 12.916 -11.294 -44.309 1.00 69.19 187 TRP A O 1
ATOM 1365 N N . LEU A 1 188 ? 13.480 -13.337 -43.549 1.00 60.22 188 LEU A N 1
ATOM 1366 C CA . LEU A 1 188 ? 14.522 -12.884 -42.619 1.00 60.22 188 LEU A CA 1
ATOM 1367 C C . LEU A 1 188 ? 15.724 -12.268 -43.350 1.00 60.22 188 LEU A C 1
ATOM 1369 O O . LEU A 1 188 ? 16.197 -11.203 -42.961 1.00 60.22 188 LEU A O 1
ATOM 1373 N N . LEU A 1 189 ? 16.171 -12.877 -44.454 1.00 61.97 189 LEU A N 1
ATOM 1374 C CA . LEU A 1 189 ? 17.254 -12.327 -45.277 1.00 61.97 189 LEU A CA 1
ATOM 1375 C C . LEU A 1 189 ? 16.848 -11.021 -45.979 1.00 61.97 189 LEU A C 1
ATOM 1377 O O . LEU A 1 189 ? 17.670 -10.121 -46.123 1.00 61.97 189 LEU A O 1
ATOM 1381 N N . ARG A 1 190 ? 15.576 -10.866 -46.367 1.00 62.06 190 ARG A N 1
ATOM 1382 C CA . ARG A 1 190 ? 15.079 -9.630 -46.995 1.00 62.06 190 ARG A CA 1
ATOM 1383 C C . ARG A 1 190 ? 14.966 -8.462 -46.009 1.00 62.06 190 ARG A C 1
ATOM 1385 O O . ARG A 1 190 ? 15.194 -7.327 -46.414 1.00 62.06 190 ARG A O 1
ATOM 1392 N N . TRP A 1 191 ? 14.679 -8.729 -44.734 1.00 60.06 191 TRP A N 1
ATOM 1393 C CA . TRP A 1 191 ? 14.739 -7.721 -43.664 1.00 60.06 191 TRP A CA 1
ATOM 1394 C C . TRP A 1 191 ? 16.171 -7.255 -43.363 1.00 60.06 191 TRP A C 1
ATOM 1396 O O . TRP A 1 191 ? 16.373 -6.105 -42.981 1.00 60.06 191 TRP A O 1
ATOM 1406 N N . ALA A 1 192 ? 17.167 -8.122 -43.569 1.00 54.84 192 ALA A N 1
ATOM 1407 C CA . ALA A 1 192 ? 18.565 -7.828 -43.261 1.00 54.84 1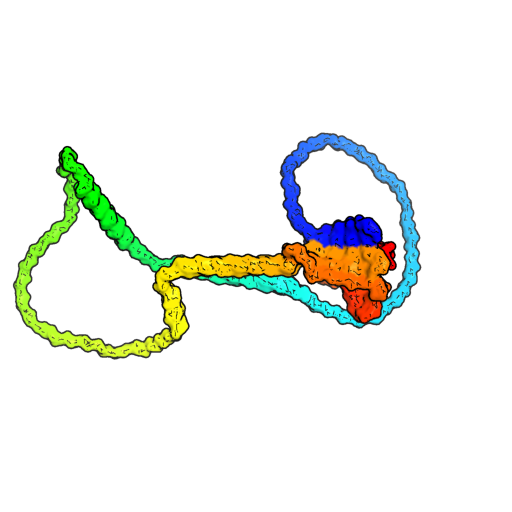92 ALA A CA 1
ATOM 1408 C C . ALA A 1 192 ? 19.282 -6.951 -44.310 1.00 54.84 192 ALA A C 1
ATOM 1410 O O . ALA A 1 192 ? 20.308 -6.358 -43.995 1.00 54.84 192 ALA A O 1
ATOM 1411 N N . VAL A 1 193 ? 18.772 -6.855 -45.547 1.00 56.38 193 VAL A N 1
ATOM 1412 C CA . VAL A 1 193 ? 19.534 -6.297 -46.691 1.00 56.38 193 VAL A CA 1
ATOM 1413 C C . VAL A 1 193 ? 18.990 -4.954 -47.214 1.00 56.38 193 VAL A C 1
ATOM 1415 O O . VAL A 1 193 ? 19.585 -4.343 -48.098 1.00 56.38 193 VAL A O 1
ATOM 1418 N N . THR A 1 194 ? 17.894 -4.413 -46.674 1.00 53.06 194 THR A N 1
ATOM 1419 C CA . THR A 1 194 ? 17.413 -3.092 -47.122 1.00 53.06 194 THR A CA 1
ATOM 1420 C C . THR A 1 194 ? 18.216 -1.937 -46.494 1.00 53.06 194 THR A C 1
ATOM 1422 O O . THR A 1 194 ? 18.278 -1.861 -45.266 1.00 53.06 194 THR A O 1
ATOM 1425 N N . PRO A 1 195 ? 18.730 -0.965 -47.282 1.00 50.47 195 PRO A N 1
ATOM 1426 C CA . PRO A 1 195 ? 19.461 0.220 -46.797 1.00 50.47 195 PRO A CA 1
ATOM 1427 C C . PRO A 1 195 ? 18.598 1.230 -46.010 1.00 50.47 195 PRO A C 1
ATOM 1429 O O . PRO A 1 195 ? 19.063 2.305 -45.653 1.00 50.47 195 PRO A O 1
ATOM 1432 N N . ALA A 1 196 ? 17.366 0.861 -45.651 1.00 51.56 196 ALA A N 1
ATOM 1433 C CA . ALA A 1 196 ? 16.553 1.521 -44.628 1.00 51.56 196 ALA A CA 1
ATOM 1434 C C . ALA A 1 196 ? 17.028 1.217 -43.182 1.00 51.56 196 ALA A C 1
ATOM 1436 O O . ALA A 1 196 ? 16.331 1.524 -42.214 1.00 51.56 196 ALA A O 1
ATOM 1437 N N . GLY A 1 197 ? 18.205 0.595 -43.025 1.00 53.59 197 GLY A N 1
ATOM 1438 C CA . GLY A 1 197 ? 18.742 0.094 -41.758 1.00 53.59 197 GLY A CA 1
ATOM 1439 C C . GLY A 1 197 ? 18.908 1.148 -40.659 1.00 53.59 197 GLY A C 1
ATOM 1440 O O . GLY A 1 197 ? 18.664 0.838 -39.497 1.00 53.59 197 GLY A O 1
ATOM 1441 N N . GLU A 1 198 ? 19.223 2.403 -40.989 1.00 56.84 198 GLU A N 1
ATOM 1442 C CA . GLU A 1 198 ? 19.364 3.461 -39.972 1.00 56.84 198 GLU A CA 1
ATOM 1443 C C . GLU A 1 198 ? 18.016 3.870 -39.351 1.00 56.84 198 GLU A C 1
ATOM 1445 O O . GLU A 1 198 ? 17.909 4.024 -38.131 1.00 56.84 198 GLU A O 1
ATOM 1450 N N . ALA A 1 199 ? 16.956 3.962 -40.163 1.00 61.72 199 ALA A N 1
ATOM 1451 C CA . ALA A 1 199 ? 15.608 4.266 -39.675 1.00 61.72 199 ALA A CA 1
ATOM 1452 C C . ALA A 1 199 ? 15.060 3.135 -38.784 1.00 61.72 199 ALA A C 1
ATOM 1454 O O . ALA A 1 199 ? 14.385 3.380 -37.778 1.00 61.72 199 ALA A O 1
ATOM 1455 N N . ASN A 1 200 ? 15.415 1.889 -39.103 1.00 70.56 200 ASN A N 1
ATOM 1456 C CA . ASN A 1 200 ? 14.975 0.718 -38.352 1.00 70.56 200 ASN A CA 1
ATOM 1457 C C . ASN A 1 200 ? 15.644 0.626 -36.969 1.00 70.56 200 ASN A C 1
ATOM 1459 O O . ASN A 1 200 ? 14.971 0.292 -35.994 1.00 70.56 200 ASN A O 1
ATOM 1463 N N . VAL A 1 201 ? 16.921 1.004 -36.840 1.00 74.44 201 VAL A N 1
ATOM 1464 C CA . VAL A 1 201 ? 17.622 1.007 -35.540 1.00 74.44 201 VAL A CA 1
ATOM 1465 C C . VAL A 1 201 ? 17.035 2.050 -34.585 1.00 74.44 201 VAL A C 1
ATOM 1467 O O . VAL A 1 201 ? 16.743 1.728 -33.431 1.00 74.44 201 VAL A O 1
ATOM 1470 N N . LEU A 1 202 ? 16.797 3.280 -35.055 1.00 76.56 202 LEU A N 1
ATOM 1471 C CA . LEU A 1 202 ? 16.212 4.341 -34.224 1.00 76.56 202 LEU A CA 1
ATOM 1472 C C . LEU A 1 202 ? 14.792 3.989 -33.762 1.00 76.56 202 LEU A C 1
ATOM 1474 O O . LEU A 1 202 ? 14.464 4.170 -32.588 1.00 76.56 202 LEU A O 1
ATOM 1478 N N . SER A 1 203 ? 13.969 3.427 -34.654 1.00 73.38 203 SER A N 1
ATOM 1479 C CA . SER A 1 203 ? 12.617 2.973 -34.299 1.00 73.38 203 SER A CA 1
ATOM 1480 C C . SER A 1 203 ? 12.631 1.828 -33.272 1.00 73.38 203 SER A C 1
ATOM 1482 O O . SER A 1 203 ? 11.831 1.839 -32.334 1.00 73.38 203 SER A O 1
ATOM 1484 N N . GLY A 1 204 ? 13.586 0.893 -33.371 1.00 76.19 204 GLY A N 1
ATOM 1485 C CA . GLY A 1 204 ? 13.764 -0.197 -32.408 1.00 76.19 204 GLY A CA 1
ATOM 1486 C C . GLY A 1 204 ? 14.189 0.289 -31.020 1.00 76.19 204 GLY A C 1
ATOM 1487 O O . GLY A 1 204 ? 13.615 -0.128 -30.011 1.00 76.19 204 GLY A O 1
ATOM 1488 N N . LEU A 1 205 ? 15.143 1.224 -30.955 1.00 77.75 205 LEU A N 1
ATOM 1489 C CA . LEU A 1 205 ? 15.560 1.849 -29.695 1.00 77.75 205 LEU A CA 1
ATOM 1490 C C . LEU A 1 205 ? 14.419 2.648 -29.052 1.00 77.75 205 LEU A C 1
ATOM 1492 O O . LEU A 1 205 ? 14.205 2.542 -27.842 1.00 77.75 205 LEU A O 1
ATOM 1496 N N . ALA A 1 206 ? 13.651 3.399 -29.847 1.00 78.00 206 ALA A N 1
ATOM 1497 C CA . ALA A 1 206 ? 12.494 4.147 -29.361 1.00 78.00 206 ALA A CA 1
ATOM 1498 C C . ALA A 1 206 ? 11.400 3.217 -28.807 1.00 78.00 206 ALA A C 1
ATOM 1500 O O . ALA A 1 206 ? 10.887 3.456 -27.712 1.00 78.00 206 ALA A O 1
ATOM 1501 N N . ALA A 1 207 ? 11.084 2.126 -29.514 1.00 77.12 207 ALA A N 1
ATOM 1502 C CA . ALA A 1 207 ? 10.114 1.132 -29.059 1.00 77.12 207 ALA A CA 1
ATOM 1503 C C . ALA A 1 207 ? 10.541 0.479 -27.735 1.00 77.12 207 ALA A C 1
ATOM 1505 O O . ALA A 1 207 ? 9.718 0.302 -26.833 1.00 77.12 207 ALA A O 1
ATOM 1506 N N . LEU A 1 208 ? 11.833 0.182 -27.570 1.00 76.75 208 LEU A N 1
ATOM 1507 C CA . LEU A 1 208 ? 12.352 -0.373 -26.323 1.00 76.75 208 LEU A CA 1
ATOM 1508 C C . LEU A 1 208 ? 12.331 0.639 -25.179 1.00 76.75 208 LEU A C 1
ATOM 1510 O O . LEU A 1 208 ? 11.921 0.294 -24.070 1.00 76.75 208 LEU A O 1
ATOM 1514 N N . ALA A 1 209 ? 12.737 1.884 -25.431 1.00 80.12 209 ALA A N 1
ATOM 1515 C CA . ALA A 1 209 ? 12.663 2.944 -24.433 1.00 80.12 209 ALA A CA 1
ATOM 1516 C C . ALA A 1 209 ? 11.215 3.140 -23.959 1.00 80.12 209 ALA A C 1
ATOM 1518 O O . ALA A 1 209 ? 10.967 3.225 -22.754 1.00 80.12 209 ALA A O 1
ATOM 1519 N N . ALA A 1 210 ? 10.247 3.120 -24.881 1.00 79.12 210 ALA A N 1
ATOM 1520 C CA . ALA A 1 210 ? 8.826 3.171 -24.556 1.00 79.12 210 ALA A CA 1
ATOM 1521 C C . ALA A 1 210 ? 8.379 1.950 -23.733 1.00 79.12 210 ALA A C 1
ATOM 1523 O O . ALA A 1 210 ? 7.736 2.119 -22.697 1.00 79.12 210 ALA A O 1
ATOM 1524 N N . ALA A 1 211 ? 8.761 0.730 -24.125 1.00 79.00 211 ALA A N 1
ATOM 1525 C CA . ALA A 1 211 ? 8.422 -0.491 -23.391 1.00 79.00 211 ALA A CA 1
ATOM 1526 C C . ALA A 1 211 ? 8.999 -0.492 -21.965 1.00 79.00 211 ALA A C 1
ATOM 1528 O O . ALA A 1 211 ? 8.286 -0.786 -21.002 1.00 79.00 211 ALA A O 1
ATOM 1529 N N . LEU A 1 212 ? 10.266 -0.102 -21.808 1.00 80.00 212 LEU A N 1
ATOM 1530 C CA . LEU A 1 212 ? 10.941 -0.027 -20.515 1.00 80.00 212 LEU A CA 1
ATOM 1531 C C . LEU A 1 212 ? 10.336 1.072 -19.634 1.00 80.00 212 LEU A C 1
ATOM 1533 O O . LEU A 1 212 ? 10.103 0.852 -18.446 1.00 80.00 212 LEU A O 1
ATOM 1537 N N . THR A 1 213 ? 9.995 2.221 -20.219 1.00 83.06 213 THR A N 1
ATOM 1538 C CA . THR A 1 213 ? 9.298 3.306 -19.514 1.00 83.06 213 THR A CA 1
ATOM 1539 C C . THR A 1 213 ? 7.924 2.845 -19.029 1.00 83.06 213 THR A C 1
ATOM 1541 O O . THR A 1 213 ? 7.607 3.005 -17.849 1.00 83.06 213 THR A O 1
ATOM 1544 N N . THR A 1 214 ? 7.132 2.196 -19.887 1.00 81.62 214 THR A N 1
ATOM 1545 C CA . THR A 1 214 ? 5.825 1.628 -19.524 1.00 81.62 214 THR A CA 1
ATOM 1546 C C . THR A 1 214 ? 5.958 0.592 -18.409 1.00 81.62 214 THR A C 1
ATOM 1548 O O . THR A 1 214 ? 5.181 0.612 -17.453 1.00 81.62 214 THR A O 1
ATOM 1551 N N . LEU A 1 215 ? 6.977 -0.270 -18.466 1.00 81.62 215 LEU A N 1
ATOM 1552 C CA . LEU A 1 215 ? 7.236 -1.271 -17.434 1.00 81.62 215 LEU A CA 1
ATOM 1553 C C . LEU A 1 215 ? 7.595 -0.634 -16.084 1.00 81.62 215 LEU A C 1
ATOM 1555 O O . LEU A 1 215 ? 7.066 -1.041 -15.048 1.00 81.62 215 LEU A O 1
ATOM 1559 N N . VAL A 1 216 ? 8.451 0.393 -16.083 1.00 84.44 216 VAL A N 1
ATOM 1560 C CA . VAL A 1 216 ? 8.811 1.152 -14.874 1.00 84.44 216 VAL A CA 1
ATOM 1561 C C . VAL A 1 216 ? 7.589 1.866 -14.293 1.00 84.44 216 VAL A C 1
ATOM 1563 O O . VAL A 1 216 ? 7.380 1.832 -13.076 1.00 84.44 216 VAL A O 1
ATOM 1566 N N . LEU A 1 217 ? 6.754 2.478 -15.137 1.00 84.94 217 LEU A N 1
ATOM 1567 C CA . LEU A 1 217 ? 5.511 3.125 -14.711 1.00 84.94 217 LEU A CA 1
ATOM 1568 C C . LEU A 1 217 ? 4.526 2.117 -14.116 1.00 84.94 217 LEU A C 1
ATOM 1570 O O . LEU A 1 217 ? 3.965 2.379 -13.052 1.00 84.94 217 LEU A O 1
ATOM 1574 N N . LEU A 1 218 ? 4.368 0.944 -14.733 1.00 84.56 218 LEU A N 1
ATOM 1575 C CA . LEU A 1 218 ? 3.500 -0.119 -14.230 1.00 84.56 218 LEU A CA 1
ATOM 1576 C C . LEU A 1 218 ? 4.011 -0.675 -12.894 1.00 84.56 218 LEU A C 1
ATOM 1578 O O . LEU A 1 218 ? 3.234 -0.860 -11.955 1.00 84.56 218 LEU A O 1
ATOM 1582 N N . ALA A 1 219 ? 5.326 -0.873 -12.770 1.00 84.00 219 ALA A N 1
ATOM 1583 C CA . ALA A 1 219 ? 5.954 -1.299 -11.526 1.00 84.00 219 ALA A CA 1
ATOM 1584 C C . ALA A 1 219 ? 5.753 -0.268 -10.402 1.00 84.00 219 ALA A C 1
ATOM 1586 O O . ALA A 1 219 ? 5.438 -0.649 -9.272 1.00 84.00 219 ALA A O 1
ATOM 1587 N N . ARG A 1 220 ? 5.869 1.035 -10.703 1.00 86.62 220 ARG A N 1
ATOM 1588 C CA . ARG A 1 220 ? 5.576 2.122 -9.753 1.00 86.62 220 ARG A CA 1
ATOM 1589 C C . ARG A 1 220 ? 4.101 2.168 -9.374 1.00 86.62 220 ARG A C 1
ATOM 1591 O O . ARG A 1 220 ? 3.791 2.221 -8.184 1.00 86.62 220 ARG A O 1
ATOM 1598 N N . ALA A 1 221 ? 3.198 2.061 -10.341 1.00 86.50 221 ALA A N 1
ATOM 1599 C CA . ALA A 1 221 ? 1.763 2.012 -10.091 1.00 86.50 221 ALA A CA 1
ATOM 1600 C C . ALA A 1 221 ? 1.377 0.820 -9.194 1.00 86.50 221 ALA A C 1
ATOM 1602 O O . ALA A 1 221 ? 0.530 0.945 -8.317 1.00 86.50 221 ALA A O 1
ATOM 1603 N N . ALA A 1 222 ? 2.023 -0.336 -9.360 1.00 86.50 222 ALA A N 1
ATOM 1604 C CA . ALA A 1 222 ? 1.762 -1.532 -8.556 1.00 86.50 222 ALA A CA 1
ATOM 1605 C C . ALA A 1 222 ? 2.353 -1.471 -7.131 1.00 86.50 222 ALA A C 1
ATOM 1607 O O . ALA A 1 222 ? 2.080 -2.340 -6.295 1.00 86.50 222 ALA A O 1
ATOM 1608 N N . THR A 1 223 ? 3.204 -0.485 -6.834 1.00 90.44 223 THR A N 1
ATOM 1609 C CA . THR A 1 223 ? 3.776 -0.298 -5.496 1.00 90.44 223 THR A CA 1
ATOM 1610 C C . THR A 1 223 ? 2.857 0.558 -4.640 1.00 90.44 223 THR A C 1
ATOM 1612 O O . THR A 1 223 ? 2.457 1.632 -5.059 1.00 90.44 223 THR A O 1
ATOM 1615 N N . VAL A 1 224 ? 2.535 0.105 -3.428 1.00 93.50 224 VAL A N 1
ATOM 1616 C CA . VAL A 1 224 ? 1.835 0.939 -2.443 1.00 93.50 224 VAL A CA 1
ATOM 1617 C C . VAL A 1 224 ? 2.867 1.671 -1.602 1.00 93.50 224 VAL A C 1
ATOM 1619 O O . VAL A 1 224 ? 3.775 1.042 -1.043 1.00 93.50 224 VAL A O 1
ATOM 1622 N N . VAL A 1 225 ? 2.739 2.994 -1.554 1.00 95.12 225 VAL A N 1
ATOM 1623 C CA . VAL A 1 225 ? 3.657 3.882 -0.832 1.00 95.12 225 VAL A CA 1
ATOM 1624 C C . VAL A 1 225 ? 3.064 4.314 0.496 1.00 95.12 225 VAL A C 1
ATOM 1626 O O . VAL A 1 225 ? 3.811 4.424 1.467 1.00 95.12 225 VAL A O 1
ATOM 1629 N N . GLU A 1 226 ? 1.746 4.490 0.555 1.00 96.56 226 GLU A N 1
ATOM 1630 C CA . GLU A 1 226 ? 1.038 4.912 1.756 1.00 96.56 226 GLU A CA 1
ATOM 1631 C C . GLU A 1 226 ? -0.255 4.117 1.943 1.00 96.56 226 GLU A C 1
ATOM 1633 O O . GLU A 1 226 ? -0.979 3.824 0.993 1.00 96.56 226 GLU A O 1
ATOM 1638 N N . GLU A 1 227 ? -0.549 3.792 3.194 1.00 97.44 227 GLU A N 1
ATOM 1639 C CA . GLU A 1 227 ? -1.872 3.375 3.643 1.00 97.44 227 GLU A CA 1
ATOM 1640 C C . GLU A 1 227 ? -2.237 4.215 4.857 1.00 97.44 227 GLU A C 1
ATOM 1642 O O . GLU A 1 227 ? -1.414 4.372 5.758 1.00 97.44 227 GLU A O 1
ATOM 1647 N N . ALA A 1 228 ? -3.452 4.750 4.899 1.00 97.25 228 ALA A N 1
ATOM 1648 C CA . ALA A 1 228 ? -3.902 5.536 6.033 1.00 97.25 228 ALA A CA 1
ATOM 1649 C C . ALA A 1 228 ? -5.299 5.139 6.495 1.00 97.25 228 ALA A C 1
ATOM 1651 O O . ALA A 1 228 ? -6.195 4.902 5.684 1.00 97.25 228 ALA A O 1
ATOM 1652 N N . VAL A 1 229 ? -5.470 5.124 7.813 1.00 97.62 229 VAL A N 1
ATOM 1653 C CA . VAL A 1 229 ? -6.758 4.975 8.488 1.00 97.62 229 VAL A CA 1
ATOM 1654 C C . VAL A 1 229 ? -7.132 6.339 9.039 1.00 97.62 229 VAL A C 1
ATOM 1656 O O . VAL A 1 229 ? -6.389 6.906 9.836 1.00 97.62 229 VAL A O 1
ATOM 1659 N N . THR A 1 230 ? -8.257 6.881 8.592 1.00 97.56 230 THR A N 1
ATOM 1660 C CA . THR A 1 230 ? -8.807 8.135 9.110 1.00 97.56 230 THR A CA 1
ATOM 1661 C C . THR A 1 230 ? -10.041 7.810 9.931 1.00 97.56 230 THR A C 1
ATOM 1663 O O . THR A 1 230 ? -10.992 7.231 9.415 1.00 97.56 230 THR A O 1
ATOM 1666 N N . VAL A 1 231 ? -10.006 8.149 11.210 1.00 97.50 231 VAL A N 1
ATOM 1667 C CA . VAL A 1 231 ? -11.126 8.000 12.132 1.00 97.50 231 VAL A CA 1
ATOM 1668 C C . VAL A 1 231 ? -11.906 9.296 12.115 1.00 97.50 231 VAL A C 1
ATOM 1670 O O . VAL A 1 231 ? -11.342 10.354 12.396 1.00 97.50 231 VAL A O 1
ATOM 1673 N N . ILE A 1 232 ? -13.183 9.215 11.755 1.00 96.94 232 ILE A N 1
ATOM 1674 C CA . ILE A 1 232 ? -14.073 10.367 11.758 1.00 96.94 232 ILE A CA 1
ATOM 1675 C C . ILE A 1 232 ? -15.085 10.173 12.893 1.00 96.94 232 ILE A C 1
ATOM 1677 O O . ILE A 1 232 ? -15.926 9.270 12.786 1.00 96.94 232 ILE A O 1
ATOM 1681 N N . PRO A 1 233 ? -15.000 10.970 13.978 1.00 96.44 233 PRO A N 1
ATOM 1682 C CA . PRO A 1 233 ? -15.851 10.807 15.153 1.00 96.44 233 PRO A CA 1
ATOM 1683 C C . PRO A 1 233 ? -17.331 10.790 14.784 1.00 96.44 233 PRO A C 1
ATOM 1685 O O . PRO A 1 233 ? -17.782 11.559 13.938 1.00 96.44 233 PRO A O 1
ATOM 1688 N N . GLY A 1 234 ? -18.081 9.865 15.379 1.00 94.88 234 GLY A N 1
ATOM 1689 C CA . GLY A 1 234 ? -19.510 9.684 15.105 1.00 94.88 234 GLY A CA 1
ATOM 1690 C C . GLY A 1 234 ? -19.853 9.075 13.738 1.00 94.88 234 GLY A C 1
ATOM 1691 O O . GLY A 1 234 ? -20.930 8.501 13.604 1.00 94.88 234 GLY A O 1
ATOM 1692 N N . MET A 1 235 ? -18.955 9.119 12.745 1.00 96.81 235 MET A N 1
ATOM 1693 C CA . MET A 1 235 ? -19.228 8.614 11.395 1.00 96.81 235 MET A CA 1
ATOM 1694 C C . MET A 1 235 ? -18.635 7.226 11.133 1.00 96.81 235 MET A C 1
ATOM 1696 O O . MET A 1 235 ? -19.338 6.362 10.605 1.00 96.81 235 MET A O 1
ATOM 1700 N N . GLY A 1 236 ? -17.367 6.982 11.482 1.00 96.69 236 GLY A N 1
ATOM 1701 C CA . GLY A 1 236 ? -16.711 5.690 11.249 1.00 96.69 236 GLY A CA 1
ATOM 1702 C C . GLY A 1 236 ? -15.245 5.787 10.825 1.00 96.69 236 GLY A C 1
ATOM 1703 O O . GLY A 1 236 ? -14.518 6.690 11.241 1.00 96.69 236 GLY A O 1
ATOM 1704 N N . LEU A 1 237 ? -14.799 4.836 9.998 1.00 97.50 237 LEU A N 1
ATOM 1705 C CA . LEU A 1 237 ? -13.408 4.708 9.551 1.00 97.50 237 LEU A CA 1
ATOM 1706 C C . LEU A 1 237 ? -13.290 4.848 8.035 1.00 97.50 237 LEU A C 1
ATOM 1708 O O . LEU A 1 237 ? -13.969 4.161 7.283 1.00 97.50 237 LEU A O 1
ATOM 1712 N N . GLN A 1 238 ? -12.355 5.663 7.565 1.00 97.25 238 GLN A N 1
ATOM 1713 C CA . GLN A 1 238 ? -11.978 5.739 6.160 1.00 97.25 238 GLN A CA 1
ATOM 1714 C C . GLN A 1 238 ? -10.597 5.115 5.953 1.00 97.25 238 GLN A C 1
ATOM 1716 O O . GLN A 1 238 ? -9.590 5.592 6.477 1.00 97.25 238 GLN A O 1
ATOM 1721 N N . LEU A 1 239 ? -10.544 4.055 5.155 1.00 97.44 239 LEU A N 1
ATOM 1722 C CA . LEU A 1 239 ? -9.315 3.400 4.728 1.00 97.44 239 LEU A CA 1
ATOM 1723 C C . LEU A 1 239 ? -8.886 3.986 3.389 1.00 97.44 239 LEU A C 1
ATOM 1725 O O . LEU A 1 239 ? -9.651 3.949 2.427 1.00 97.44 239 LEU A O 1
ATOM 1729 N N . THR A 1 240 ? -7.664 4.501 3.313 1.00 97.38 240 THR A N 1
ATOM 1730 C CA . THR A 1 240 ? -7.094 5.058 2.083 1.00 97.38 240 THR A CA 1
ATOM 1731 C C . THR A 1 240 ? -5.794 4.353 1.723 1.00 97.38 240 THR A C 1
ATOM 1733 O O . THR A 1 240 ? -4.983 4.031 2.590 1.00 97.38 240 THR A O 1
ATOM 1736 N N . THR A 1 241 ? -5.593 4.087 0.435 1.00 96.69 241 THR A N 1
ATOM 1737 C CA . THR A 1 241 ? -4.365 3.487 -0.096 1.00 96.69 241 THR A CA 1
ATOM 1738 C C . THR A 1 241 ? -3.844 4.327 -1.250 1.00 96.69 241 THR A C 1
ATOM 1740 O O . THR A 1 241 ? -4.563 4.554 -2.225 1.00 96.69 241 THR A O 1
ATOM 1743 N N . THR A 1 242 ? -2.584 4.735 -1.161 1.00 95.94 242 THR A N 1
ATOM 1744 C CA . THR A 1 242 ? -1.906 5.587 -2.140 1.00 95.94 242 THR A CA 1
ATOM 1745 C C . THR A 1 242 ? -0.779 4.809 -2.811 1.00 95.94 242 THR A C 1
ATOM 1747 O O . THR A 1 242 ? 0.064 4.183 -2.152 1.00 95.94 242 THR A O 1
ATOM 1750 N N . ASP A 1 243 ? -0.772 4.811 -4.141 1.00 93.88 243 ASP A N 1
ATOM 1751 C CA . ASP A 1 243 ? 0.218 4.083 -4.929 1.00 93.88 243 ASP A CA 1
ATOM 1752 C C . ASP A 1 243 ? 1.510 4.876 -5.175 1.00 93.88 243 ASP A C 1
ATOM 1754 O O . ASP A 1 243 ? 1.674 6.020 -4.748 1.00 93.88 243 ASP A O 1
ATOM 1758 N N . GLY A 1 244 ? 2.473 4.244 -5.845 1.00 89.50 244 GLY A N 1
ATOM 1759 C CA . GLY A 1 244 ? 3.779 4.821 -6.145 1.00 89.50 244 GLY A CA 1
ATOM 1760 C C . GLY A 1 244 ? 3.764 5.934 -7.181 1.00 89.50 244 GLY A C 1
ATOM 1761 O O . GLY A 1 244 ? 4.785 6.600 -7.343 1.00 89.50 244 GLY A O 1
ATOM 1762 N N . LEU A 1 245 ? 2.629 6.159 -7.848 1.00 89.94 245 LEU A N 1
ATOM 1763 C CA . LEU A 1 245 ? 2.396 7.333 -8.686 1.00 89.94 245 LEU A CA 1
ATOM 1764 C C . LEU A 1 245 ? 1.733 8.475 -7.898 1.00 89.94 245 LEU A C 1
ATOM 1766 O O . LEU A 1 245 ? 1.447 9.519 -8.474 1.00 89.94 245 LEU A O 1
ATOM 1770 N N . GLY A 1 246 ? 1.490 8.288 -6.596 1.00 91.19 246 GLY A N 1
ATOM 1771 C CA . GLY A 1 246 ? 0.812 9.260 -5.742 1.00 91.19 246 GLY A CA 1
ATOM 1772 C C . GLY A 1 246 ? -0.703 9.291 -5.933 1.00 91.19 246 GLY A C 1
ATOM 1773 O O . GLY A 1 246 ? -1.357 10.182 -5.399 1.00 91.19 246 GLY A O 1
ATOM 1774 N N . ARG A 1 247 ? -1.283 8.336 -6.671 1.00 91.56 247 ARG A N 1
ATOM 1775 C CA . ARG A 1 247 ? -2.731 8.260 -6.880 1.00 91.56 247 ARG A CA 1
ATOM 1776 C C . ARG A 1 247 ? -3.377 7.488 -5.736 1.00 91.56 247 ARG A C 1
ATOM 1778 O O . ARG A 1 247 ? -2.912 6.412 -5.347 1.00 91.56 247 ARG A O 1
ATOM 1785 N N . THR A 1 248 ? -4.481 8.010 -5.215 1.00 93.19 248 THR A N 1
ATOM 1786 C CA . THR A 1 248 ? -5.325 7.282 -4.262 1.00 93.19 248 THR A CA 1
ATOM 1787 C C . THR A 1 248 ? -6.063 6.180 -5.015 1.00 93.19 248 THR A C 1
ATOM 1789 O O . THR A 1 248 ? -6.945 6.459 -5.819 1.00 93.19 248 THR A O 1
ATOM 1792 N N . ARG A 1 249 ? -5.681 4.920 -4.787 1.00 84.69 249 ARG A N 1
ATOM 1793 C CA . ARG A 1 249 ? -6.258 3.759 -5.485 1.00 84.69 249 ARG A CA 1
ATOM 1794 C C . ARG A 1 249 ? -7.554 3.267 -4.872 1.00 84.69 249 ARG A C 1
ATOM 1796 O O . ARG A 1 249 ? -8.423 2.784 -5.584 1.00 84.69 249 ARG A O 1
ATOM 1803 N N . LEU A 1 250 ? -7.634 3.304 -3.549 1.00 86.12 250 LEU A N 1
ATOM 1804 C CA . LEU A 1 250 ? -8.762 2.762 -2.811 1.00 86.12 250 LEU A CA 1
ATOM 1805 C C . LEU A 1 250 ? -9.077 3.707 -1.663 1.00 86.12 250 LEU A C 1
ATOM 1807 O O . LEU A 1 250 ? -8.201 3.990 -0.847 1.00 86.12 250 LEU A O 1
ATOM 1811 N N . ALA A 1 251 ? -10.321 4.166 -1.615 1.00 92.44 251 ALA A N 1
ATOM 1812 C CA . ALA A 1 251 ? -10.907 4.836 -0.470 1.00 92.44 251 ALA A CA 1
ATOM 1813 C C . ALA A 1 251 ? -12.148 4.031 -0.073 1.00 92.44 251 ALA A C 1
ATOM 1815 O O . ALA A 1 251 ? -13.142 4.037 -0.793 1.00 92.44 251 ALA A O 1
ATOM 1816 N N . ARG A 1 252 ? -12.071 3.283 1.030 1.00 95.31 252 ARG A N 1
ATOM 1817 C CA . ARG A 1 252 ? -13.204 2.517 1.565 1.00 95.31 252 ARG A CA 1
ATOM 1818 C C . ARG A 1 252 ? -13.639 3.154 2.870 1.00 95.31 252 ARG A C 1
ATOM 1820 O O . ARG A 1 252 ? -12.848 3.220 3.807 1.00 95.31 252 ARG A O 1
ATOM 1827 N N . PHE A 1 253 ? -14.881 3.608 2.926 1.00 97.19 253 PHE A N 1
ATOM 1828 C CA . PHE A 1 253 ? -15.487 4.078 4.160 1.00 97.19 253 PHE A CA 1
ATOM 1829 C C . PHE A 1 253 ? -16.235 2.931 4.846 1.00 97.19 253 PHE A C 1
ATOM 1831 O O . PHE A 1 253 ? -16.928 2.157 4.189 1.00 97.19 253 PHE A O 1
ATOM 1838 N N . LEU A 1 254 ? -16.057 2.815 6.157 1.00 96.62 254 LEU A N 1
ATOM 1839 C CA . LEU A 1 254 ? -16.688 1.843 7.039 1.00 96.62 254 LEU A CA 1
ATOM 1840 C C . LEU A 1 254 ? -17.539 2.631 8.042 1.00 96.62 254 LEU A C 1
ATOM 1842 O O . LEU A 1 254 ? -16.981 3.220 8.974 1.00 96.62 254 LEU A O 1
ATOM 1846 N N . PRO A 1 255 ? -18.867 2.690 7.852 1.00 97.31 255 PRO A N 1
ATOM 1847 C CA . PRO A 1 255 ? -19.760 3.377 8.776 1.00 97.31 255 PRO A CA 1
ATOM 1848 C C . PRO A 1 255 ? -19.661 2.794 10.188 1.00 97.31 255 PRO A C 1
ATOM 1850 O O . PRO A 1 255 ? -19.603 1.574 10.336 1.00 97.31 255 PRO A O 1
ATOM 1853 N N . LYS A 1 256 ? -19.738 3.632 11.227 1.00 97.12 256 LYS A N 1
ATOM 1854 C CA . LYS A 1 256 ? -19.671 3.200 12.636 1.00 97.12 256 LYS A CA 1
ATOM 1855 C C . LYS A 1 256 ? -20.655 2.068 12.949 1.00 97.12 256 LYS A C 1
ATOM 1857 O O . LYS A 1 256 ? -20.255 1.074 13.533 1.00 97.12 256 LYS A O 1
ATOM 1862 N N . ARG A 1 257 ? -21.898 2.162 12.459 1.00 96.81 257 ARG A N 1
ATOM 1863 C CA . ARG A 1 257 ? -22.938 1.124 12.623 1.00 96.81 257 ARG A CA 1
ATOM 1864 C C . ARG A 1 257 ? -22.573 -0.252 12.053 1.00 96.81 257 ARG A C 1
ATOM 1866 O O . ARG A 1 257 ? -23.148 -1.244 12.464 1.00 96.81 257 ARG A O 1
ATOM 1873 N N . SER A 1 258 ? -21.660 -0.302 11.081 1.00 96.69 258 SER A N 1
ATOM 1874 C CA . SER A 1 258 ? -21.202 -1.561 10.482 1.00 96.69 258 SER A CA 1
ATOM 1875 C C . SER A 1 258 ? -20.045 -2.183 11.257 1.00 96.69 258 SER A C 1
ATOM 1877 O O . SER A 1 258 ? -19.776 -3.364 11.077 1.00 96.69 258 SER A O 1
ATOM 1879 N N . ILE A 1 259 ? -19.361 -1.409 12.106 1.00 97.00 259 ILE A N 1
ATOM 1880 C CA . ILE A 1 259 ? -18.175 -1.838 12.842 1.00 97.00 259 ILE A CA 1
ATOM 1881 C C . ILE A 1 259 ? -18.619 -2.505 14.140 1.00 97.00 259 ILE A C 1
ATOM 1883 O O . ILE A 1 259 ? -19.097 -1.834 15.047 1.00 97.00 259 ILE A O 1
ATOM 1887 N N . ALA A 1 260 ? -18.404 -3.814 14.236 1.00 96.44 260 ALA A N 1
ATOM 1888 C CA . ALA A 1 260 ? -18.670 -4.574 15.450 1.00 96.44 260 ALA A CA 1
ATOM 1889 C C . ALA A 1 260 ? -17.544 -4.402 16.471 1.00 96.44 260 ALA A C 1
ATOM 1891 O O . ALA A 1 260 ? -17.786 -4.175 17.653 1.00 96.44 260 ALA A O 1
ATOM 1892 N N . ASN A 1 261 ? -16.294 -4.534 16.020 1.00 96.50 261 ASN A N 1
ATOM 1893 C CA . ASN A 1 261 ? -15.126 -4.364 16.876 1.00 96.50 261 ASN A CA 1
ATOM 1894 C C . ASN A 1 261 ? -13.864 -4.104 16.044 1.00 96.50 261 ASN A C 1
ATOM 1896 O O . ASN A 1 261 ? -13.790 -4.447 14.864 1.00 96.50 261 ASN A O 1
ATOM 1900 N N . VAL A 1 262 ? -12.837 -3.544 16.677 1.00 97.25 262 VAL A N 1
ATOM 1901 C CA . VAL A 1 262 ? -11.507 -3.355 16.099 1.00 97.25 262 VAL A CA 1
ATOM 1902 C C . VAL A 1 262 ? -10.494 -4.092 16.960 1.00 97.25 262 VAL A C 1
ATOM 1904 O O . VAL A 1 262 ? -10.317 -3.781 18.139 1.00 97.25 262 VAL A O 1
ATOM 1907 N N . CYS A 1 263 ? -9.798 -5.056 16.366 1.00 97.06 263 CYS A N 1
ATOM 1908 C CA . CYS A 1 263 ? -8.858 -5.927 17.057 1.00 97.06 263 CYS A CA 1
ATOM 1909 C C . CYS A 1 263 ? -7.462 -5.890 16.422 1.00 97.06 263 CYS A C 1
ATOM 1911 O O . CYS A 1 263 ? -7.270 -5.577 15.243 1.00 97.06 263 CYS A O 1
ATOM 1913 N N . LEU A 1 264 ? -6.462 -6.201 17.245 1.00 97.19 264 LEU A N 1
ATOM 1914 C CA . LEU A 1 264 ? -5.103 -6.470 16.796 1.00 97.19 264 LEU A CA 1
ATOM 1915 C C . LEU A 1 264 ? -4.930 -7.980 16.709 1.00 97.19 264 LEU A C 1
ATOM 1917 O O . LEU A 1 264 ? -4.970 -8.668 17.724 1.00 97.19 264 LEU A O 1
ATOM 1921 N N . THR A 1 265 ? -4.735 -8.483 15.497 1.00 96.00 265 THR A N 1
ATOM 1922 C CA . THR A 1 265 ? -4.490 -9.903 15.254 1.00 96.00 265 THR A CA 1
ATOM 1923 C C . THR A 1 265 ? -2.998 -10.136 15.079 1.00 96.00 265 THR A C 1
ATOM 1925 O O . THR A 1 265 ? -2.335 -9.446 14.300 1.00 96.00 265 THR A O 1
ATOM 1928 N N . GLU A 1 266 ? -2.473 -11.127 15.786 1.00 93.81 266 GLU A N 1
ATOM 1929 C CA . GLU A 1 266 ? -1.136 -11.671 15.579 1.00 93.81 266 GLU A CA 1
ATOM 1930 C C . GLU A 1 266 ? -1.229 -12.892 14.662 1.00 93.81 266 GLU A C 1
ATOM 1932 O O . GLU A 1 266 ? -2.126 -13.721 14.794 1.00 93.81 266 GLU A O 1
ATOM 1937 N N . GLY A 1 267 ? -0.322 -12.991 13.696 1.00 88.75 267 GLY A N 1
ATOM 1938 C CA . GLY A 1 267 ? -0.206 -14.158 12.835 1.00 88.75 267 GLY A CA 1
ATOM 1939 C C . GLY A 1 267 ? 1.252 -14.492 12.582 1.00 88.75 267 GLY A C 1
ATOM 1940 O O . GLY A 1 267 ? 2.065 -13.607 12.314 1.00 88.75 267 GLY A O 1
ATOM 1941 N N . THR A 1 268 ? 1.588 -15.775 12.622 1.00 87.88 268 THR A N 1
ATOM 1942 C CA . THR A 1 268 ? 2.914 -16.261 12.248 1.00 87.88 268 THR A CA 1
ATOM 1943 C C . THR A 1 268 ? 2.980 -16.438 10.734 1.00 87.88 268 THR A C 1
ATOM 1945 O O . THR A 1 268 ? 2.154 -17.105 10.114 1.00 87.88 268 THR A O 1
ATOM 1948 N N . PHE A 1 269 ? 3.974 -15.827 10.098 1.00 84.25 269 PHE A N 1
ATOM 1949 C CA . PHE A 1 269 ? 4.267 -16.060 8.688 1.00 84.25 269 PHE A CA 1
ATOM 1950 C C . PHE A 1 269 ? 5.752 -16.354 8.527 1.00 84.25 269 PHE A C 1
ATOM 1952 O O . PHE A 1 269 ? 6.583 -15.480 8.768 1.00 84.25 269 PHE A O 1
ATOM 1959 N N . ARG A 1 270 ? 6.087 -17.582 8.105 1.00 83.56 270 ARG A N 1
ATOM 1960 C CA . ARG A 1 270 ? 7.477 -18.043 7.913 1.00 83.56 270 ARG A CA 1
ATOM 1961 C C . ARG A 1 270 ? 8.371 -17.717 9.115 1.00 83.56 270 ARG A C 1
ATOM 1963 O O . ARG A 1 270 ? 9.394 -17.056 8.963 1.00 83.56 270 ARG A O 1
ATOM 1970 N N . PHE A 1 271 ? 7.941 -18.130 10.307 1.00 88.31 271 PHE A N 1
ATOM 1971 C CA . PHE A 1 271 ? 8.662 -17.912 11.572 1.00 88.31 271 PHE A CA 1
ATOM 1972 C C . PHE A 1 271 ? 8.815 -16.441 11.995 1.00 88.31 271 PHE A C 1
ATOM 1974 O O . PHE A 1 271 ? 9.504 -16.145 12.962 1.00 88.31 271 PHE A O 1
ATOM 1981 N N . THR A 1 272 ? 8.157 -15.506 11.305 1.00 87.56 272 THR A N 1
ATOM 1982 C CA . THR A 1 272 ? 8.090 -14.099 11.709 1.00 87.56 272 THR A CA 1
ATOM 1983 C C . THR A 1 272 ? 6.697 -13.794 12.250 1.00 87.56 272 THR A C 1
ATOM 1985 O O . THR A 1 272 ? 5.702 -14.072 11.576 1.00 87.56 272 THR A O 1
ATOM 1988 N N . MET A 1 273 ? 6.613 -13.193 13.439 1.00 90.19 273 MET A N 1
ATOM 1989 C CA . MET A 1 273 ? 5.356 -12.649 13.962 1.00 90.19 273 MET A CA 1
ATOM 1990 C C . MET A 1 273 ? 4.963 -11.395 13.176 1.00 90.19 273 MET A C 1
ATOM 1992 O O . MET A 1 273 ? 5.741 -10.447 13.052 1.00 90.19 273 MET A O 1
ATOM 1996 N N . GLN A 1 274 ? 3.750 -11.389 12.627 1.00 92.00 274 GLN A N 1
ATOM 1997 C CA . GLN A 1 274 ? 3.161 -10.249 11.935 1.00 92.00 274 GLN A CA 1
ATOM 1998 C C . GLN A 1 274 ? 1.898 -9.811 12.664 1.00 92.00 274 GLN A C 1
ATOM 2000 O O . GLN A 1 274 ? 0.957 -10.583 12.822 1.00 92.00 274 GLN A O 1
ATOM 2005 N N . TYR A 1 275 ? 1.855 -8.539 13.042 1.00 95.31 275 TYR A N 1
ATOM 2006 C CA . TYR A 1 275 ? 0.675 -7.923 13.633 1.00 95.31 275 TYR A CA 1
ATOM 2007 C C . TYR A 1 275 ? -0.138 -7.219 12.550 1.00 95.31 275 TYR A C 1
ATOM 2009 O O . TYR A 1 275 ? 0.420 -6.560 11.668 1.00 95.31 275 TYR A O 1
ATOM 2017 N N . ARG A 1 276 ? -1.462 -7.351 12.608 1.00 96.12 276 ARG A N 1
ATOM 2018 C CA . ARG A 1 276 ? -2.402 -6.678 11.708 1.00 96.12 276 ARG A CA 1
ATOM 2019 C C . ARG A 1 276 ? -3.510 -6.026 12.516 1.00 96.12 276 ARG A C 1
ATOM 2021 O O . ARG A 1 276 ? -4.012 -6.604 13.470 1.00 96.12 276 ARG A O 1
ATOM 2028 N N . LEU A 1 277 ? -3.892 -4.822 12.108 1.00 97.25 277 LEU A N 1
ATOM 2029 C CA . LEU A 1 277 ? -5.084 -4.159 12.620 1.00 97.25 277 LEU A CA 1
ATOM 2030 C C . LEU A 1 277 ? -6.266 -4.540 11.737 1.00 97.25 277 LEU A C 1
ATOM 2032 O O . LEU A 1 277 ? -6.210 -4.366 10.513 1.00 97.25 277 LEU A O 1
ATOM 2036 N N . VAL A 1 278 ? -7.300 -5.077 12.366 1.00 97.38 278 VAL A N 1
ATOM 2037 C CA . VAL A 1 278 ? -8.446 -5.679 11.701 1.00 97.38 278 VAL A CA 1
ATOM 2038 C C . VAL A 1 278 ? -9.729 -5.097 12.279 1.00 97.38 278 VAL A C 1
ATOM 2040 O O . VAL A 1 278 ? -9.844 -4.886 13.484 1.00 97.38 278 VAL A O 1
ATOM 2043 N N . VAL A 1 279 ? -10.688 -4.826 11.404 1.00 97.31 279 VAL A N 1
ATOM 2044 C CA . VAL A 1 279 ? -12.037 -4.382 11.746 1.00 97.31 279 VAL A CA 1
ATOM 2045 C C . VAL A 1 279 ? -12.987 -5.539 11.472 1.00 97.31 279 VAL A C 1
ATOM 2047 O O . VAL A 1 279 ? -13.036 -6.061 10.355 1.00 97.31 279 VAL A O 1
ATOM 2050 N N . ILE A 1 280 ? -13.714 -5.951 12.503 1.00 96.81 280 ILE A N 1
ATOM 2051 C CA . ILE A 1 280 ? -14.808 -6.914 12.417 1.00 96.81 280 ILE A CA 1
ATOM 2052 C C . ILE A 1 280 ? -16.066 -6.115 12.092 1.00 96.81 280 ILE A C 1
ATOM 2054 O O . ILE A 1 280 ? -16.369 -5.135 12.776 1.00 96.81 280 ILE A O 1
ATOM 2058 N N . LEU A 1 281 ? -16.774 -6.516 11.041 1.00 96.88 281 LEU A N 1
ATOM 2059 C CA . LEU A 1 281 ? -18.003 -5.867 10.602 1.00 96.88 281 LEU A CA 1
ATOM 2060 C C . LEU A 1 281 ? -19.201 -6.757 10.961 1.00 96.88 281 LEU A C 1
ATOM 2062 O O . LEU A 1 281 ? -19.078 -7.975 10.910 1.00 96.88 281 LEU A O 1
ATOM 2066 N N . HIS A 1 282 ? -20.340 -6.171 11.337 1.00 94.06 282 HIS A N 1
ATOM 2067 C CA . HIS A 1 282 ? -21.529 -6.928 11.767 1.00 94.06 282 HIS A CA 1
ATOM 2068 C C . HIS A 1 282 ? -22.116 -7.821 10.665 1.00 94.06 282 HIS A C 1
ATOM 2070 O O . HIS A 1 282 ? -22.588 -8.917 10.947 1.00 94.06 282 HIS A O 1
ATOM 2076 N N . GLU A 1 283 ? -22.089 -7.349 9.420 1.00 88.81 283 GLU A N 1
ATOM 2077 C CA . GLU A 1 283 ? -22.767 -7.986 8.282 1.00 88.81 283 GLU A CA 1
ATOM 2078 C C . GLU A 1 283 ? -21.806 -8.763 7.365 1.00 88.81 283 GLU A C 1
ATOM 2080 O O . GLU A 1 283 ? -22.248 -9.438 6.438 1.00 88.81 283 GLU A O 1
ATOM 2085 N N . GLU A 1 284 ? -20.490 -8.692 7.602 1.00 86.94 284 GLU A N 1
ATOM 2086 C CA . GLU A 1 284 ? -19.499 -9.402 6.788 1.00 86.94 284 GLU A CA 1
ATOM 2087 C C . GLU A 1 284 ? -18.917 -10.588 7.561 1.00 86.94 284 GLU A C 1
ATOM 2089 O O . GLU A 1 284 ? -18.371 -10.442 8.653 1.00 86.94 284 GLU A O 1
ATOM 2094 N N . THR A 1 285 ? -18.940 -11.771 6.945 1.00 87.94 285 THR A N 1
ATOM 2095 C CA . THR A 1 285 ? -18.219 -12.954 7.450 1.00 87.94 285 THR A CA 1
ATOM 2096 C C . THR A 1 285 ? -16.702 -12.771 7.384 1.00 87.94 285 THR A C 1
ATOM 2098 O O . THR A 1 285 ? -15.946 -13.494 8.034 1.00 87.94 285 THR A O 1
ATOM 2101 N N . THR A 1 286 ? -16.241 -11.795 6.598 1.00 89.94 286 THR A N 1
ATOM 2102 C CA . THR A 1 286 ? -14.830 -11.496 6.401 1.00 89.94 286 THR A CA 1
ATOM 2103 C C . THR A 1 286 ? -14.383 -10.291 7.206 1.00 89.94 286 THR A C 1
ATOM 2105 O O . THR A 1 286 ? -14.945 -9.204 7.140 1.00 89.94 286 THR A O 1
ATOM 2108 N N . MET A 1 287 ? -13.269 -10.476 7.895 1.00 93.81 287 MET A N 1
ATOM 2109 C CA . MET A 1 287 ? -12.545 -9.425 8.585 1.00 93.81 287 MET A CA 1
ATOM 2110 C C . MET A 1 287 ? -11.881 -8.439 7.612 1.00 93.81 287 MET A C 1
ATOM 2112 O O . MET A 1 287 ? -11.140 -8.831 6.705 1.00 93.81 287 MET A O 1
ATOM 2116 N N . GLN A 1 288 ? -12.063 -7.138 7.843 1.00 95.69 288 GLN A N 1
ATOM 2117 C CA . GLN A 1 288 ? -11.440 -6.093 7.037 1.00 95.69 288 GLN A CA 1
ATOM 2118 C C . GLN A 1 288 ? -10.094 -5.670 7.639 1.00 95.69 288 GLN A C 1
ATOM 2120 O O . GLN A 1 288 ? -10.023 -5.026 8.680 1.00 95.69 288 GLN A O 1
ATOM 2125 N N . VAL A 1 289 ? -8.997 -5.965 6.942 1.00 95.94 289 VAL A N 1
ATOM 2126 C CA . VAL A 1 289 ? -7.654 -5.508 7.344 1.00 95.94 289 VAL A CA 1
ATOM 2127 C C . VAL A 1 289 ? -7.472 -4.023 7.001 1.00 95.94 289 VAL A C 1
ATOM 2129 O O . VAL A 1 289 ? -7.685 -3.625 5.851 1.00 95.94 289 VAL A O 1
ATOM 2132 N N . CYS A 1 290 ? -7.045 -3.211 7.973 1.00 96.31 290 CYS A N 1
ATOM 2133 C CA . CYS A 1 290 ? -6.821 -1.769 7.803 1.00 96.31 290 CYS A CA 1
ATOM 2134 C C . CYS A 1 290 ? -5.606 -1.450 6.922 1.00 96.31 290 CYS A C 1
ATOM 2136 O O . CYS A 1 290 ? -5.682 -0.607 6.033 1.00 96.31 290 CYS A O 1
ATOM 2138 N N . PHE A 1 291 ? -4.491 -2.144 7.164 1.00 95.81 291 PHE A N 1
ATOM 2139 C CA . PHE A 1 291 ? -3.229 -1.987 6.436 1.00 95.81 291 PHE A CA 1
ATOM 2140 C C . PHE A 1 291 ? -2.956 -3.275 5.656 1.00 95.81 291 PHE A C 1
ATOM 2142 O O . PHE A 1 291 ? -2.439 -4.256 6.193 1.00 95.81 291 PHE A O 1
ATOM 2149 N N . ARG A 1 292 ? -3.417 -3.324 4.402 1.00 92.94 292 ARG A N 1
ATOM 2150 C CA . ARG A 1 292 ? -3.385 -4.542 3.574 1.00 92.94 292 ARG A CA 1
ATOM 2151 C C . ARG A 1 292 ? -2.015 -4.767 2.931 1.00 92.94 292 ARG A C 1
ATOM 2153 O O . ARG A 1 292 ? -1.668 -5.900 2.601 1.00 92.94 292 ARG A O 1
ATOM 2160 N N . HIS A 1 293 ? -1.268 -3.700 2.660 1.00 92.44 293 HIS A N 1
ATOM 2161 C CA . HIS A 1 293 ? -0.057 -3.736 1.832 1.00 92.44 293 HIS A CA 1
ATOM 2162 C C . HIS A 1 293 ? 1.193 -3.373 2.624 1.00 92.44 293 HIS A C 1
ATOM 2164 O O . HIS A 1 293 ? 2.267 -3.934 2.380 1.00 92.44 293 HIS A O 1
ATOM 2170 N N . LEU A 1 294 ? 1.070 -2.408 3.527 1.00 92.44 294 LEU A N 1
ATOM 2171 C CA . LEU A 1 294 ? 2.104 -2.020 4.462 1.00 92.44 294 LEU A CA 1
ATOM 2172 C C . LEU A 1 294 ? 1.906 -2.840 5.733 1.00 92.44 294 LEU A C 1
ATOM 2174 O O . LEU A 1 294 ? 0.785 -3.133 6.128 1.00 92.44 294 LEU A O 1
ATOM 2178 N N . GLN A 1 295 ? 3.009 -3.267 6.336 1.00 92.50 295 GLN A N 1
ATOM 2179 C CA . GLN A 1 295 ? 3.015 -4.043 7.575 1.00 92.50 295 GLN A CA 1
ATOM 2180 C C . GLN A 1 295 ? 3.639 -3.156 8.653 1.00 92.50 295 GLN A C 1
ATOM 2182 O O . GLN A 1 295 ? 4.863 -3.170 8.809 1.00 92.50 295 GLN A O 1
ATOM 2187 N N . PRO A 1 296 ? 2.845 -2.297 9.317 1.00 93.81 296 PRO A N 1
ATOM 2188 C CA . PRO A 1 296 ? 3.375 -1.356 10.286 1.00 93.81 296 PRO A CA 1
ATOM 2189 C C . PRO A 1 296 ? 3.885 -2.107 11.517 1.00 93.81 296 PRO A C 1
ATOM 2191 O O . PRO A 1 296 ? 3.414 -3.195 11.850 1.00 93.81 296 PRO A O 1
ATOM 2194 N N . ARG A 1 297 ? 4.840 -1.506 12.227 1.00 93.69 297 ARG A N 1
ATOM 2195 C CA . ARG A 1 297 ? 5.323 -2.051 13.502 1.00 93.69 297 ARG A CA 1
ATOM 2196 C C . ARG A 1 297 ? 4.196 -2.064 14.540 1.00 93.69 297 ARG A C 1
ATOM 2198 O O . ARG A 1 297 ? 3.332 -1.187 14.535 1.00 93.69 297 ARG A O 1
ATOM 2205 N N . LEU A 1 298 ? 4.268 -2.997 15.491 1.00 95.31 298 LEU A N 1
ATOM 2206 C CA . LEU A 1 298 ? 3.275 -3.146 16.560 1.00 95.31 298 LEU A CA 1
ATOM 2207 C C . LEU A 1 298 ? 3.015 -1.841 17.330 1.00 95.31 298 LEU A C 1
ATOM 2209 O O . LEU A 1 298 ? 1.874 -1.555 17.664 1.00 95.31 298 LEU A O 1
ATOM 2213 N N . VAL A 1 299 ? 4.051 -1.031 17.573 1.00 95.19 299 VAL A N 1
ATOM 2214 C CA . VAL A 1 299 ? 3.928 0.262 18.275 1.00 95.19 299 VAL A CA 1
ATOM 2215 C C . VAL A 1 299 ? 2.944 1.195 17.560 1.00 95.19 299 VAL A C 1
ATOM 2217 O O . VAL A 1 299 ? 2.066 1.776 18.193 1.00 95.19 299 VAL A O 1
ATOM 2220 N N . VAL A 1 300 ? 3.037 1.269 16.230 1.00 95.00 300 VAL A N 1
ATOM 2221 C CA . VAL A 1 300 ? 2.150 2.084 15.390 1.00 95.00 300 VAL A CA 1
ATOM 2222 C C . VAL A 1 300 ? 0.736 1.517 15.396 1.00 95.00 300 VAL A C 1
ATOM 2224 O O . VAL A 1 300 ? -0.227 2.260 15.557 1.00 95.00 300 VAL A O 1
ATOM 2227 N N . LEU A 1 301 ? 0.605 0.196 15.253 1.00 96.69 301 LEU A N 1
ATOM 2228 C CA . LEU A 1 301 ? -0.697 -0.467 15.255 1.00 96.69 301 LEU A CA 1
ATOM 2229 C C . LEU A 1 301 ? -1.418 -0.315 16.601 1.00 96.69 301 LEU A C 1
ATOM 2231 O O . LEU A 1 301 ? -2.620 -0.077 16.613 1.00 96.69 301 LEU A O 1
ATOM 2235 N N . LYS A 1 302 ? -0.695 -0.390 17.725 1.00 96.94 302 LYS A N 1
ATOM 2236 C CA . LYS A 1 302 ? -1.234 -0.144 19.071 1.00 96.94 302 LYS A CA 1
ATOM 2237 C C . LYS A 1 302 ? -1.697 1.298 19.241 1.00 96.94 302 LYS A C 1
ATOM 2239 O O . LYS A 1 302 ? -2.778 1.512 19.777 1.00 96.94 302 LYS A O 1
ATOM 2244 N N . ALA A 1 303 ? -0.912 2.274 18.781 1.00 95.25 303 ALA A N 1
ATOM 2245 C CA . ALA A 1 303 ? -1.321 3.678 18.804 1.00 95.25 303 ALA A CA 1
ATOM 2246 C C . ALA A 1 303 ? -2.590 3.898 17.968 1.00 95.25 303 ALA A C 1
ATOM 2248 O O . ALA A 1 303 ? -3.524 4.551 18.425 1.00 95.25 303 ALA A O 1
ATOM 2249 N N . ALA A 1 304 ? -2.658 3.274 16.789 1.00 95.75 304 ALA A N 1
ATOM 2250 C CA . ALA A 1 304 ? -3.830 3.347 15.930 1.00 95.75 304 ALA A CA 1
ATOM 2251 C C . ALA A 1 304 ? -5.068 2.710 16.539 1.00 95.75 304 ALA A C 1
ATOM 2253 O O . ALA A 1 304 ? -6.131 3.320 16.548 1.00 95.75 304 ALA A O 1
ATOM 2254 N N . TRP A 1 305 ? -4.914 1.516 17.097 1.00 97.44 305 TRP A N 1
ATOM 2255 C CA . TRP A 1 305 ? -5.979 0.829 17.802 1.00 97.44 305 TRP A CA 1
ATOM 2256 C C . TRP A 1 305 ? -6.513 1.666 18.971 1.00 97.44 305 TRP A C 1
ATOM 2258 O O . TRP A 1 305 ? -7.718 1.869 19.057 1.00 97.44 305 TRP A O 1
ATOM 2268 N N . LYS A 1 306 ? -5.631 2.236 19.807 1.00 96.44 306 LYS A N 1
ATOM 2269 C CA . LYS A 1 306 ? -6.032 3.119 20.916 1.00 96.44 306 LYS A CA 1
ATOM 2270 C C . LYS A 1 306 ? -6.776 4.364 20.433 1.00 96.44 306 LYS A C 1
ATOM 2272 O O . LYS A 1 306 ? -7.797 4.711 21.009 1.00 96.44 306 LYS A O 1
ATOM 2277 N N . ALA A 1 307 ? -6.288 5.016 19.378 1.00 94.44 307 ALA A N 1
ATOM 2278 C CA . ALA A 1 307 ? -6.945 6.193 18.815 1.00 94.44 307 ALA A CA 1
ATOM 2279 C C . ALA A 1 307 ? -8.340 5.861 18.265 1.00 94.44 307 ALA A C 1
ATOM 2281 O O . ALA A 1 307 ? -9.285 6.611 18.487 1.00 94.44 307 ALA A O 1
ATOM 2282 N N . ILE A 1 308 ? -8.482 4.719 17.589 1.00 95.56 308 ILE A N 1
ATOM 2283 C CA . ILE A 1 308 ? -9.773 4.244 17.086 1.00 95.56 308 ILE A CA 1
ATOM 2284 C C . ILE A 1 308 ? -10.732 3.959 18.248 1.00 95.56 308 ILE A C 1
ATOM 2286 O O . ILE A 1 308 ? -11.851 4.453 18.226 1.00 95.56 308 ILE A O 1
ATOM 2290 N N . GLN A 1 309 ? -10.280 3.231 19.273 1.00 95.50 309 GLN A N 1
ATOM 2291 C CA . GLN A 1 309 ? -11.082 2.891 20.457 1.00 95.50 309 GLN A CA 1
ATOM 2292 C C . GLN A 1 309 ? -11.495 4.119 21.279 1.00 95.50 309 GLN A C 1
ATOM 2294 O O . GLN A 1 309 ? -12.552 4.120 21.888 1.00 95.50 309 GLN A O 1
ATOM 2299 N N . ALA A 1 310 ? -10.680 5.175 21.297 1.00 94.50 310 ALA A N 1
ATOM 2300 C CA . ALA A 1 310 ? -11.025 6.417 21.986 1.00 94.50 310 ALA A CA 1
ATOM 2301 C C . ALA A 1 310 ? -12.075 7.262 21.238 1.00 94.50 310 ALA A C 1
ATOM 2303 O O . ALA A 1 310 ? -12.623 8.193 21.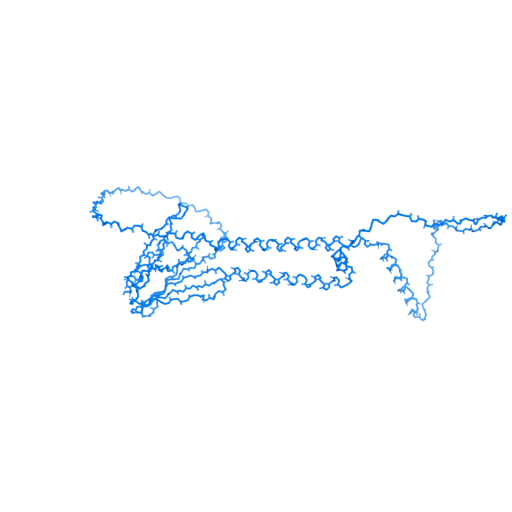819 1.00 94.50 310 ALA A O 1
ATOM 2304 N N . THR A 1 311 ? -12.308 6.987 19.950 1.00 91.81 311 THR A N 1
ATOM 2305 C CA . THR A 1 311 ? -13.085 7.866 19.060 1.00 91.81 311 THR A CA 1
ATOM 2306 C C . THR A 1 311 ? -14.362 7.216 18.517 1.00 91.81 311 THR A C 1
ATOM 2308 O O . THR A 1 311 ? -15.333 7.923 18.232 1.00 91.81 311 THR A O 1
ATOM 2311 N N . LEU A 1 312 ? -14.350 5.894 18.305 1.00 88.81 312 LEU A N 1
ATOM 2312 C CA . LEU A 1 312 ? -15.536 5.111 17.944 1.00 88.81 312 LEU A CA 1
ATOM 2313 C C . LEU A 1 312 ? -16.414 4.901 19.170 1.00 88.81 312 LEU A C 1
ATOM 2315 O O . LEU A 1 312 ? -17.635 5.104 18.997 1.00 88.81 312 LEU A O 1
#

Organism: NCBI:txid1555241